Protein AF-A0A4R4FB84-F1 (afdb_monomer_lite)

Structure (mmCIF, N/CA/C/O backbone):
data_AF-A0A4R4FB84-F1
#
_entry.id   AF-A0A4R4FB84-F1
#
loop_
_atom_site.group_PDB
_atom_site.id
_atom_site.type_symbol
_atom_site.label_atom_id
_atom_site.label_alt_id
_atom_site.label_comp_id
_atom_site.label_asym_id
_atom_site.label_entity_id
_atom_site.label_seq_id
_atom_site.pdbx_PDB_ins_code
_atom_site.Cartn_x
_atom_site.Cartn_y
_atom_site.Cartn_z
_atom_site.occupancy
_atom_site.B_iso_or_equiv
_atom_site.auth_seq_id
_atom_site.auth_comp_id
_atom_site.auth_asym_id
_atom_site.auth_atom_id
_atom_site.pdbx_PDB_model_num
ATOM 1 N N . MET A 1 1 ? -34.954 37.000 18.772 1.00 37.59 1 MET A N 1
ATOM 2 C CA . MET A 1 1 ? -35.231 35.559 18.983 1.00 37.59 1 MET A CA 1
ATOM 3 C C . MET A 1 1 ? -35.272 34.859 17.630 1.00 37.59 1 MET A C 1
ATOM 5 O O . MET A 1 1 ? -35.739 35.462 16.676 1.00 37.59 1 MET A O 1
ATOM 9 N N . SER A 1 2 ? -34.786 33.617 17.577 1.00 28.23 2 SER A N 1
ATOM 10 C CA . SER A 1 2 ? -34.514 32.764 16.400 1.00 28.23 2 SER A CA 1
ATOM 11 C C . SER A 1 2 ? -33.167 33.017 15.698 1.00 28.23 2 SER A C 1
ATOM 13 O O . SER A 1 2 ? -33.032 33.725 14.707 1.00 28.23 2 SER A O 1
ATOM 15 N N . TRP A 1 3 ? -32.135 32.426 16.300 1.00 27.39 3 TRP A N 1
ATOM 16 C CA . TRP A 1 3 ? -30.796 32.255 15.751 1.00 27.39 3 TRP A CA 1
ATOM 17 C C . TRP A 1 3 ? -30.802 31.045 14.796 1.00 27.39 3 TRP A C 1
ATOM 19 O O . TRP A 1 3 ? -31.169 29.945 15.196 1.00 27.39 3 TRP A O 1
ATOM 29 N N . TRP A 1 4 ? -30.440 31.298 13.538 1.00 31.47 4 TRP A N 1
ATOM 30 C CA . TRP A 1 4 ? -29.823 30.419 12.537 1.00 31.47 4 TRP A CA 1
ATOM 31 C C . TRP A 1 4 ? -29.872 28.897 12.755 1.00 31.47 4 TRP A C 1
ATOM 33 O O . TRP A 1 4 ? -29.002 28.304 13.390 1.00 31.47 4 TRP A O 1
ATOM 43 N N . GLY A 1 5 ? -30.819 28.254 12.069 1.00 32.44 5 GLY A N 1
ATOM 44 C CA . GLY A 1 5 ? -30.765 26.839 11.718 1.00 32.44 5 GLY A CA 1
ATOM 45 C C . GLY A 1 5 ? -30.626 26.665 10.205 1.00 32.44 5 GLY A C 1
ATOM 46 O O . GLY A 1 5 ? -31.530 27.029 9.459 1.00 32.44 5 GLY A O 1
ATOM 47 N N . SER A 1 6 ? -29.503 26.102 9.753 1.00 32.06 6 SER A N 1
ATOM 48 C CA . SER A 1 6 ? -29.448 24.904 8.891 1.00 32.06 6 SER A CA 1
ATOM 49 C C . SER A 1 6 ? -28.156 24.813 8.056 1.00 32.06 6 SER A C 1
ATOM 51 O O . SER A 1 6 ? -27.858 25.637 7.201 1.00 32.06 6 SER A O 1
ATOM 53 N N . LYS A 1 7 ? -27.431 23.713 8.306 1.00 39.47 7 LYS A N 1
ATOM 54 C CA . LYS A 1 7 ? -26.586 22.949 7.374 1.00 39.47 7 LYS A CA 1
ATOM 55 C C . LYS A 1 7 ? -25.446 23.690 6.659 1.00 39.47 7 LYS A C 1
ATOM 57 O O . LYS A 1 7 ? -25.501 23.935 5.459 1.00 39.47 7 LYS A O 1
ATOM 62 N N . GLN A 1 8 ? -24.306 23.807 7.341 1.00 39.38 8 GLN A N 1
ATOM 63 C CA . GLN A 1 8 ? -23.034 23.518 6.673 1.00 39.38 8 GLN A CA 1
ATOM 64 C C . GLN A 1 8 ? -22.604 22.104 7.051 1.00 39.38 8 GLN A C 1
ATOM 66 O O . GLN A 1 8 ? -21.998 21.888 8.095 1.00 39.38 8 GLN A O 1
ATOM 71 N N . VAL A 1 9 ? -22.944 21.131 6.203 1.00 47.06 9 VAL A N 1
ATOM 72 C CA . VAL A 1 9 ? -22.290 19.819 6.227 1.00 47.06 9 VAL A CA 1
ATOM 73 C C . VAL A 1 9 ? -20.815 20.091 5.929 1.00 47.06 9 VAL A C 1
ATOM 75 O O . VAL A 1 9 ? -20.460 20.442 4.802 1.00 47.06 9 VAL A O 1
ATOM 78 N N . GLY A 1 10 ? -19.981 20.072 6.970 1.00 56.72 10 GLY A N 1
ATOM 79 C CA . GLY A 1 10 ? -18.566 20.412 6.875 1.00 56.72 10 GLY A CA 1
ATOM 80 C C . GLY A 1 10 ? -17.865 19.550 5.827 1.00 56.72 10 GLY A C 1
ATOM 81 O O . GLY A 1 10 ? -18.176 18.369 5.673 1.00 56.72 10 GLY A O 1
ATOM 82 N N . LYS A 1 11 ? -16.919 20.139 5.081 1.00 69.81 11 LYS A N 1
ATOM 83 C CA . LYS A 1 11 ? -16.049 19.381 4.170 1.00 69.81 11 LYS A CA 1
ATOM 84 C C . LYS A 1 11 ? -15.450 18.189 4.920 1.00 69.81 11 LYS A C 1
ATOM 86 O O . LYS A 1 11 ? -14.900 18.368 6.004 1.00 69.81 11 LYS A O 1
ATOM 91 N N . VAL A 1 12 ? -15.521 17.003 4.312 1.00 74.81 12 VAL A N 1
ATOM 92 C CA . VAL A 1 12 ? -14.905 15.789 4.865 1.00 74.81 12 VAL A CA 1
ATOM 93 C C . VAL A 1 12 ? -13.409 16.051 5.101 1.00 74.81 12 VAL A C 1
ATOM 95 O O . VAL A 1 12 ? -12.735 16.519 4.170 1.00 74.81 12 VAL A O 1
ATOM 98 N N . PRO A 1 13 ? -12.875 15.778 6.305 1.00 81.50 13 PRO A N 1
ATOM 99 C CA . PRO A 1 13 ? -11.480 16.058 6.618 1.00 81.50 13 PRO A CA 1
ATOM 100 C C . PRO A 1 13 ? -10.525 15.259 5.726 1.00 81.50 13 PRO A C 1
ATOM 102 O O . PRO A 1 13 ? -10.778 14.103 5.389 1.00 81.50 13 PRO A O 1
ATOM 105 N N . ARG A 1 14 ? -9.392 15.866 5.354 1.00 82.69 14 ARG A N 1
ATOM 106 C CA . ARG A 1 14 ? -8.321 15.220 4.574 1.00 82.69 14 ARG A CA 1
ATOM 107 C C . ARG A 1 14 ? -7.010 15.229 5.356 1.00 82.69 14 ARG A C 1
ATOM 109 O O . ARG A 1 14 ? -6.063 15.916 4.978 1.00 82.69 14 ARG A O 1
ATOM 116 N N . LEU A 1 15 ? -6.987 14.485 6.458 1.00 84.25 15 LEU A N 1
ATOM 117 C CA . LEU A 1 15 ? -5.773 14.208 7.228 1.00 84.25 15 LEU A CA 1
ATOM 118 C C . LEU A 1 15 ? -5.114 12.918 6.732 1.00 84.25 15 LEU A C 1
ATOM 120 O O . LEU A 1 15 ? -5.798 11.994 6.295 1.00 84.25 15 LEU A O 1
ATOM 124 N N . THR A 1 16 ? -3.790 12.858 6.798 1.00 86.00 16 THR A N 1
ATOM 125 C CA . THR A 1 16 ? -3.006 11.635 6.590 1.00 86.00 16 THR A CA 1
ATOM 126 C C . THR A 1 16 ? -3.200 10.666 7.755 1.00 86.00 16 THR A C 1
ATOM 128 O O . THR A 1 16 ? -3.450 11.098 8.876 1.00 86.00 16 THR A O 1
ATOM 131 N N . ASP A 1 17 ? -3.019 9.360 7.531 1.00 83.31 17 ASP A N 1
ATOM 132 C CA . ASP A 1 17 ? -3.140 8.338 8.584 1.00 83.31 17 ASP A CA 1
ATOM 133 C C . ASP A 1 17 ? -2.329 8.679 9.849 1.00 83.31 17 ASP A C 1
ATOM 135 O O . ASP A 1 17 ? -2.800 8.453 10.959 1.00 83.31 17 ASP A O 1
ATOM 139 N N . SER A 1 18 ? -1.132 9.264 9.704 1.00 84.00 18 SER A N 1
ATOM 140 C CA . SER A 1 18 ? -0.315 9.701 10.845 1.00 84.00 18 SER A CA 1
ATOM 141 C C . SER A 1 18 ? -0.938 10.864 11.616 1.00 84.00 18 SER A C 1
ATOM 143 O O . SER A 1 18 ? -0.975 10.818 12.839 1.00 84.00 18 SER A O 1
ATOM 145 N N . GLU A 1 19 ? -1.457 11.878 10.919 1.00 88.69 19 GLU A N 1
ATOM 146 C CA . GLU A 1 19 ? -2.107 13.033 11.558 1.00 88.69 19 GLU A CA 1
ATOM 147 C C . GLU A 1 19 ? -3.401 12.607 12.272 1.00 88.69 19 GLU A C 1
ATOM 149 O O . GLU A 1 19 ? -3.699 13.080 13.364 1.00 88.69 19 GLU A O 1
ATOM 154 N N . GLN A 1 20 ? -4.151 11.668 11.687 1.00 91.00 20 GLN A N 1
ATOM 155 C CA . GLN A 1 20 ? -5.361 11.104 12.290 1.00 91.00 20 GLN A CA 1
ATOM 156 C C . GLN A 1 20 ? -5.062 10.346 13.588 1.00 91.00 20 GLN A C 1
ATOM 158 O O . GLN A 1 20 ? -5.765 10.519 14.583 1.00 91.00 20 GLN A O 1
ATOM 163 N N . LEU A 1 21 ? -4.021 9.504 13.576 1.00 88.94 21 LEU A N 1
ATOM 164 C CA . LEU A 1 21 ? -3.588 8.741 14.747 1.00 88.94 21 LEU A CA 1
ATOM 165 C C . LEU A 1 21 ? -3.063 9.655 15.850 1.00 88.94 21 LEU A C 1
ATOM 167 O O . LEU A 1 21 ? -3.396 9.443 17.012 1.00 88.94 21 LEU A O 1
ATOM 171 N N . GLN A 1 22 ? -2.293 10.681 15.486 1.00 89.81 22 GLN A N 1
ATOM 172 C CA . GLN A 1 22 ? -1.776 11.659 16.435 1.00 89.81 22 GLN A CA 1
ATOM 173 C C . GLN A 1 22 ? -2.909 12.452 17.092 1.00 89.81 22 GLN A C 1
ATOM 175 O O . GLN A 1 22 ? -2.973 12.502 18.316 1.00 89.81 22 GLN A O 1
ATOM 180 N N . LEU A 1 23 ? -3.874 12.949 16.307 1.00 90.94 23 LEU A N 1
ATOM 181 C CA . LEU A 1 23 ? -5.063 13.618 16.841 1.00 90.94 23 LEU A CA 1
ATOM 182 C C . LEU A 1 23 ? -5.828 12.717 17.823 1.00 90.94 23 LEU A C 1
ATOM 184 O O . LEU A 1 23 ? -6.223 13.162 18.898 1.00 90.94 23 LEU A O 1
ATOM 188 N N . ALA A 1 24 ? -6.024 11.441 17.480 1.00 89.94 24 ALA A N 1
ATOM 189 C CA . ALA A 1 24 ? -6.688 10.498 18.375 1.00 89.94 24 ALA A CA 1
ATOM 190 C C . ALA A 1 24 ? -5.878 10.237 19.658 1.00 89.94 24 ALA A C 1
ATOM 192 O O . ALA A 1 24 ? -6.460 10.192 20.741 1.00 89.94 24 ALA A O 1
ATOM 193 N N . LEU A 1 25 ? -4.552 10.098 19.564 1.00 89.12 25 LEU A N 1
ATOM 194 C CA . LEU A 1 25 ? -3.670 9.932 20.724 1.00 89.12 25 LEU A CA 1
ATOM 195 C C . LEU A 1 25 ? -3.712 11.142 21.654 1.00 89.12 25 LEU A C 1
ATOM 197 O O . LEU A 1 25 ? -3.842 10.963 22.865 1.00 89.12 25 LEU A O 1
ATOM 201 N N . ASP A 1 26 ? -3.634 12.351 21.105 1.00 89.88 26 ASP A N 1
ATOM 202 C CA . ASP A 1 26 ? -3.659 13.594 21.876 1.00 89.88 26 ASP A CA 1
ATOM 203 C C . ASP A 1 26 ? -4.983 13.731 22.633 1.00 89.88 26 ASP A C 1
ATOM 205 O O . ASP A 1 26 ? -4.986 13.941 23.848 1.00 89.88 26 ASP A O 1
ATOM 209 N N . LEU A 1 27 ? -6.109 13.460 21.961 1.00 89.19 27 LEU A N 1
ATOM 210 C CA . LEU A 1 27 ? -7.427 13.430 22.597 1.00 89.19 27 LEU A CA 1
ATOM 211 C C . LEU A 1 27 ? -7.497 12.405 23.736 1.00 89.19 27 LEU A C 1
ATOM 213 O O . LEU A 1 27 ? -8.007 12.723 24.810 1.00 89.19 27 LEU A O 1
ATOM 217 N N . MET A 1 28 ? -6.977 11.189 23.542 1.00 87.19 28 MET A N 1
ATOM 218 C CA . MET A 1 28 ? -6.998 10.159 24.591 1.00 87.19 28 MET A CA 1
ATOM 219 C C . MET A 1 28 ? -6.087 10.503 25.770 1.00 87.19 28 MET A C 1
ATOM 221 O O . MET A 1 28 ? -6.445 10.253 26.923 1.00 87.19 28 MET A O 1
ATOM 225 N N . ASN A 1 29 ? -4.935 11.118 25.506 1.00 87.94 29 ASN A N 1
ATOM 226 C CA . ASN A 1 29 ? -4.037 11.602 26.549 1.00 87.94 29 ASN A CA 1
ATOM 227 C C . ASN A 1 29 ? -4.693 12.706 27.385 1.00 87.94 29 ASN A C 1
ATOM 229 O O . ASN A 1 29 ? -4.590 12.671 28.611 1.00 87.94 29 ASN A O 1
ATOM 233 N N . TRP A 1 30 ? -5.405 13.640 26.754 1.00 88.81 30 TRP A N 1
ATOM 234 C CA . TRP A 1 30 ? -6.150 14.689 27.452 1.00 88.81 30 TRP A CA 1
ATOM 235 C C . TRP A 1 30 ? -7.334 14.142 28.246 1.00 88.81 30 TRP A C 1
ATOM 237 O O . TRP A 1 30 ? -7.520 14.532 29.397 1.00 88.81 30 TRP A O 1
ATOM 247 N N . MET A 1 31 ? -8.069 13.168 27.701 1.00 85.50 31 MET A N 1
ATOM 248 C CA . MET A 1 31 ? -9.114 12.465 28.454 1.00 85.50 31 MET A CA 1
ATOM 249 C C . MET A 1 31 ? -8.567 11.802 29.715 1.00 85.50 31 MET A C 1
ATOM 251 O O . MET A 1 31 ? -9.180 11.895 30.776 1.00 85.50 31 MET A O 1
ATOM 255 N N . ARG A 1 32 ? -7.386 11.179 29.628 1.00 84.00 32 ARG A N 1
ATOM 256 C CA . ARG A 1 32 ? -6.708 10.598 30.794 1.00 84.00 32 ARG A CA 1
ATOM 257 C C . ARG A 1 32 ? -6.298 11.660 31.822 1.00 84.00 32 ARG A C 1
ATOM 259 O O . ARG A 1 32 ? -6.254 11.366 33.009 1.00 84.00 32 ARG A O 1
ATOM 266 N N . GLN A 1 33 ? -6.018 12.882 31.377 1.00 87.62 33 GLN A N 1
ATOM 267 C CA . GLN A 1 33 ? -5.717 14.033 32.237 1.00 87.62 33 GLN A CA 1
ATOM 268 C C . GLN A 1 33 ? -6.979 14.716 32.802 1.00 87.62 33 GLN A C 1
ATOM 270 O O . GLN A 1 33 ? -6.862 15.707 33.515 1.00 87.62 33 GLN A O 1
ATOM 275 N N . GLY A 1 34 ? -8.181 14.203 32.511 1.00 84.88 34 GLY A N 1
ATOM 276 C CA . GLY A 1 34 ? -9.450 14.750 33.001 1.00 84.88 34 GLY A CA 1
ATOM 277 C C . GLY A 1 34 ? -10.068 15.834 32.114 1.00 84.88 34 GLY A C 1
ATOM 278 O O . GLY A 1 34 ? -11.120 16.372 32.454 1.00 84.88 34 GLY A O 1
ATOM 279 N N . VAL A 1 35 ? -9.464 16.142 30.964 1.00 89.12 35 VAL A N 1
ATOM 280 C CA . VAL A 1 35 ? -10.029 17.075 29.982 1.00 89.12 35 VAL A CA 1
ATOM 281 C C . VAL A 1 35 ? -11.103 16.354 29.172 1.00 89.12 35 VAL A C 1
ATOM 283 O O . VAL A 1 35 ? -10.874 15.269 28.637 1.00 89.12 35 VAL A O 1
ATOM 286 N N . ASN A 1 36 ? -12.289 16.947 29.038 1.00 87.81 36 ASN A N 1
ATOM 287 C CA . ASN A 1 36 ? -13.331 16.332 28.219 1.00 87.81 36 ASN A CA 1
ATOM 288 C C . ASN A 1 36 ? -13.007 16.455 26.709 1.00 87.81 36 ASN A C 1
ATOM 290 O O . ASN A 1 36 ? -12.313 17.373 26.272 1.00 87.81 36 ASN A O 1
ATOM 294 N N . VAL A 1 37 ? -13.526 15.532 25.889 1.00 86.69 37 VAL A N 1
ATOM 295 C CA . VAL A 1 37 ? -13.249 15.482 24.434 1.00 86.69 37 VAL A CA 1
ATOM 296 C C . VAL A 1 37 ? -13.599 16.798 23.736 1.00 86.69 37 VAL A C 1
ATOM 298 O O . VAL A 1 37 ? -12.883 17.241 22.841 1.00 86.69 37 VAL A O 1
ATOM 301 N N . TRP A 1 38 ? -14.683 17.444 24.167 1.00 87.62 38 TRP A N 1
ATOM 302 C CA . TRP A 1 38 ? -15.155 18.704 23.599 1.00 87.62 38 TRP A CA 1
ATOM 303 C C . TRP A 1 38 ? -14.167 19.856 23.822 1.00 87.62 38 TRP A C 1
ATOM 305 O O . TRP A 1 38 ? -13.870 20.617 22.903 1.00 87.62 38 TRP A O 1
ATOM 315 N N . GLN A 1 39 ? -13.632 19.980 25.035 1.00 89.38 39 GLN A N 1
ATOM 316 C CA . GLN A 1 39 ? -12.607 20.953 25.404 1.00 89.38 39 GLN A CA 1
ATOM 317 C C . GLN A 1 39 ? -11.310 20.667 24.651 1.00 89.38 39 GLN A C 1
ATOM 319 O O . GLN A 1 39 ? -10.746 21.586 24.066 1.00 89.38 39 GLN A O 1
ATOM 324 N N . GLY A 1 40 ? -10.892 19.397 24.587 1.00 90.06 40 GLY A N 1
ATOM 325 C CA . GLY A 1 40 ? -9.732 18.962 23.803 1.00 90.06 40 GLY A CA 1
ATOM 326 C C . GLY A 1 40 ? -9.814 19.402 22.341 1.00 90.06 40 GLY A C 1
ATOM 327 O O . GLY A 1 40 ? -8.915 20.067 21.835 1.00 90.06 40 GLY A O 1
ATOM 328 N N . LEU A 1 41 ? -10.933 19.113 21.673 1.00 91.31 41 LEU A N 1
ATOM 329 C CA . LEU A 1 41 ? -11.151 19.504 20.277 1.00 91.31 41 LEU A CA 1
ATOM 330 C C . LEU A 1 41 ? -11.247 21.020 20.075 1.00 91.31 41 LEU A C 1
ATOM 332 O O . LEU A 1 41 ? -10.789 21.520 19.051 1.00 91.31 41 LEU A O 1
ATOM 336 N N . ASN A 1 42 ? -11.811 21.764 21.031 1.00 91.25 42 ASN A N 1
ATOM 337 C CA . ASN A 1 42 ? -11.819 23.227 20.960 1.00 91.25 42 ASN A CA 1
ATOM 338 C C . ASN A 1 42 ? -10.413 23.817 21.106 1.00 91.25 42 ASN A C 1
ATOM 340 O O . ASN A 1 42 ? -10.091 24.756 20.385 1.00 91.25 42 ASN A O 1
ATOM 344 N N . MET A 1 43 ? -9.563 23.253 21.971 1.00 88.75 43 MET A N 1
ATOM 345 C CA . MET A 1 43 ? -8.158 23.664 22.058 1.00 88.75 43 MET A CA 1
ATOM 346 C C . MET A 1 43 ? -7.435 23.419 20.730 1.00 88.75 43 MET A C 1
ATOM 348 O O . MET A 1 43 ? -6.806 24.337 20.214 1.00 88.75 43 MET A O 1
ATOM 352 N N . VAL A 1 44 ? -7.608 22.242 20.111 1.00 90.56 44 VAL A N 1
ATOM 353 C CA . VAL A 1 44 ? -7.038 21.959 18.777 1.00 90.56 44 VAL A CA 1
ATOM 354 C C . VAL A 1 44 ? -7.566 22.938 17.733 1.00 90.56 44 VAL A C 1
ATOM 356 O O . VAL A 1 44 ? -6.794 23.440 16.921 1.00 90.56 44 VAL A O 1
ATOM 359 N N . LEU A 1 45 ? -8.865 23.247 17.756 1.00 90.81 45 LEU A N 1
ATOM 360 C CA . LEU A 1 45 ? -9.467 24.189 16.818 1.00 90.81 45 LEU A CA 1
ATOM 361 C C . LEU A 1 45 ? -8.844 25.586 16.950 1.00 90.81 45 LEU A C 1
ATOM 363 O O . LEU A 1 45 ? -8.478 26.179 15.937 1.00 90.81 45 LEU A O 1
ATOM 367 N N . VAL A 1 46 ? -8.693 26.096 18.175 1.00 90.75 46 VAL A N 1
ATOM 368 C CA . VAL A 1 46 ? -8.071 27.404 18.432 1.00 90.75 46 VAL A CA 1
ATOM 369 C C . VAL A 1 46 ? -6.606 27.395 17.997 1.00 90.75 46 VAL A C 1
ATOM 371 O O . VAL A 1 46 ? -6.224 28.216 17.166 1.00 90.75 46 VAL A O 1
ATOM 374 N N . SER A 1 47 ? -5.816 26.414 18.440 1.00 89.31 47 SER A N 1
ATOM 375 C CA . SER A 1 47 ? -4.399 26.313 18.071 1.00 89.31 47 SER A CA 1
ATOM 376 C C . SER A 1 47 ? -4.191 26.134 16.563 1.00 89.31 47 SER A C 1
ATOM 378 O O . SER A 1 47 ? -3.272 26.712 15.992 1.00 89.31 47 SER A O 1
ATOM 380 N N . SER A 1 48 ? -5.063 25.388 15.876 1.00 89.50 48 SER A N 1
ATOM 381 C CA . SER A 1 48 ? -4.982 25.218 14.417 1.00 89.50 48 SER A CA 1
ATOM 382 C C . SER A 1 48 ? -5.233 26.521 13.654 1.00 89.50 48 SER A C 1
ATOM 384 O O . SER A 1 48 ? -4.615 26.740 12.615 1.00 89.50 48 SER A O 1
ATOM 386 N N . ARG A 1 49 ? -6.077 27.418 14.181 1.00 89.19 49 ARG A N 1
ATOM 387 C CA . ARG A 1 49 ? -6.312 28.747 13.596 1.00 89.19 49 ARG A CA 1
ATOM 388 C C . ARG A 1 49 ? -5.124 29.674 13.794 1.00 89.19 49 ARG A C 1
ATOM 390 O O . ARG A 1 49 ? -4.763 30.385 12.864 1.00 89.19 49 ARG A O 1
ATOM 397 N N . GLU A 1 50 ? -4.512 29.639 14.973 1.00 89.25 50 GLU A N 1
ATOM 398 C CA . GLU A 1 50 ? -3.309 30.421 15.276 1.00 89.25 50 GLU A CA 1
ATOM 399 C C . GLU A 1 50 ? -2.117 29.986 14.413 1.00 89.25 50 GLU A C 1
ATOM 401 O O . GLU A 1 50 ? -1.367 30.825 13.922 1.00 89.25 50 GLU A O 1
ATOM 406 N N . LEU A 1 51 ? -1.979 28.679 14.172 1.00 88.94 51 LEU A N 1
ATOM 407 C CA . LEU A 1 51 ? -0.916 28.101 13.343 1.00 88.94 51 LEU A CA 1
ATOM 408 C C . LEU A 1 51 ? -1.225 28.112 11.835 1.00 88.94 51 LEU A C 1
ATOM 410 O O . LEU A 1 51 ? -0.355 27.782 11.030 1.00 88.94 51 LEU A O 1
ATOM 414 N N . GLY A 1 52 ? -2.452 28.461 11.435 1.00 87.00 52 GLY A N 1
ATOM 415 C CA . GLY A 1 52 ? -2.891 28.433 10.037 1.00 87.00 52 GLY A CA 1
ATOM 416 C C . GLY A 1 52 ? -3.043 27.026 9.434 1.00 87.00 52 GLY A C 1
ATOM 417 O O . GLY A 1 52 ? -3.030 26.880 8.210 1.00 87.00 52 GLY A O 1
ATOM 418 N N . ASP A 1 53 ? -3.200 25.978 10.251 1.00 88.44 53 ASP A N 1
ATOM 419 C CA . ASP A 1 53 ? -3.414 24.608 9.770 1.00 88.44 53 ASP A CA 1
ATOM 420 C C . ASP A 1 53 ? -4.890 24.356 9.424 1.00 88.44 53 ASP A C 1
ATOM 422 O O . ASP A 1 53 ? -5.692 23.849 10.217 1.00 88.44 53 ASP A O 1
ATOM 426 N N . ALA A 1 54 ? -5.239 24.662 8.174 1.00 87.81 54 ALA A N 1
ATOM 427 C CA . ALA A 1 54 ? -6.591 24.487 7.650 1.00 87.81 54 ALA A CA 1
ATOM 428 C C . ALA A 1 54 ? -7.097 23.029 7.691 1.00 87.81 54 ALA A C 1
ATOM 430 O O . ALA A 1 54 ? -8.314 22.797 7.711 1.00 87.81 54 ALA A O 1
ATOM 431 N N . LYS A 1 55 ? -6.205 22.024 7.679 1.00 89.19 55 LYS A N 1
ATOM 432 C CA . LYS A 1 55 ? -6.615 20.610 7.692 1.00 89.19 55 LYS A CA 1
ATOM 433 C C . LYS A 1 55 ? -7.072 20.199 9.084 1.00 89.19 55 LYS A C 1
ATOM 435 O O . LYS A 1 55 ? -8.156 19.623 9.211 1.00 89.19 55 LYS A O 1
ATOM 440 N N . LEU A 1 56 ? -6.270 20.511 10.103 1.00 87.00 56 LEU A N 1
ATOM 441 C CA . LEU A 1 56 ? -6.612 20.247 11.502 1.00 87.00 56 LEU A CA 1
ATOM 442 C C . LEU A 1 56 ? -7.823 21.067 11.947 1.00 87.00 56 LEU A C 1
ATOM 444 O O . LEU A 1 56 ? -8.675 20.546 12.671 1.00 87.00 56 LEU A O 1
ATOM 448 N N . GLU A 1 57 ? -7.962 22.296 11.445 1.00 88.88 57 GLU A N 1
ATOM 449 C CA . GLU A 1 57 ? -9.141 23.118 11.710 1.00 88.88 57 GLU A CA 1
ATOM 450 C C . GLU A 1 57 ? -10.415 22.450 11.171 1.00 88.88 57 GLU A C 1
ATOM 452 O O . GLU A 1 57 ? -11.413 22.306 11.885 1.00 88.88 57 GLU A O 1
ATOM 457 N N . THR A 1 58 ? -10.376 21.994 9.913 1.00 89.62 58 THR A N 1
ATOM 458 C CA . THR A 1 58 ? -11.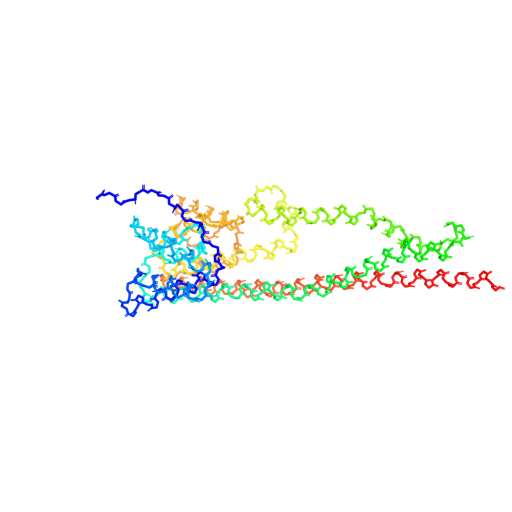510 21.312 9.273 1.00 89.62 58 THR A CA 1
ATOM 459 C C . THR A 1 58 ? -11.863 20.021 10.013 1.00 89.62 58 THR A C 1
ATOM 461 O O . THR A 1 58 ? -13.040 19.766 10.264 1.00 89.62 58 THR A O 1
ATOM 464 N N . ALA A 1 59 ? -10.858 19.229 10.402 1.00 89.44 59 ALA A N 1
ATOM 465 C CA . ALA A 1 59 ? -11.052 17.987 11.146 1.00 89.44 59 ALA A CA 1
ATOM 466 C C . ALA A 1 59 ? -11.686 18.220 12.523 1.00 89.44 59 ALA A C 1
ATOM 468 O O . ALA A 1 59 ? -12.678 17.577 12.860 1.00 89.44 59 ALA A O 1
ATOM 469 N N . SER A 1 60 ? -11.166 19.177 13.291 1.00 89.69 60 SER A N 1
ATOM 470 C CA . SER A 1 60 ? -11.669 19.488 14.635 1.00 89.69 60 SER A CA 1
ATOM 471 C C . SER A 1 60 ? -13.092 20.031 14.584 1.00 89.69 60 SER A C 1
ATOM 473 O O . SER A 1 60 ? -13.944 19.618 15.367 1.00 89.69 60 SER A O 1
ATOM 475 N N . ARG A 1 61 ? -13.390 20.899 13.607 1.00 90.25 61 ARG A N 1
ATOM 476 C CA . ARG A 1 61 ? -14.743 21.419 13.383 1.00 90.25 61 ARG A CA 1
ATOM 477 C C . ARG A 1 61 ? -15.726 20.310 13.004 1.00 90.25 61 ARG A C 1
ATOM 479 O O . ARG A 1 61 ? -16.846 20.305 13.505 1.00 90.25 61 ARG A O 1
ATOM 486 N N . PHE A 1 62 ? -15.310 19.381 12.141 1.00 90.44 62 PHE A N 1
ATOM 487 C CA . PHE A 1 62 ? -16.120 18.225 11.759 1.00 90.44 62 PHE A CA 1
ATOM 488 C C . PHE A 1 62 ? -16.420 17.331 12.969 1.00 90.44 62 PHE A C 1
ATOM 490 O O . PHE A 1 62 ? -17.576 17.004 13.215 1.00 90.44 62 PHE A O 1
ATOM 497 N N . LEU A 1 63 ? -15.404 17.006 13.776 1.00 90.00 63 LEU A N 1
ATOM 498 C CA . LEU A 1 63 ? -15.572 16.193 14.983 1.00 90.00 63 LEU A CA 1
ATOM 499 C C . LEU A 1 63 ? -16.484 16.862 16.019 1.00 90.00 63 LEU A C 1
ATOM 501 O O . LEU A 1 63 ? -17.346 16.196 16.583 1.00 90.00 63 LEU A O 1
ATOM 505 N N . LEU A 1 64 ? -16.342 18.171 16.244 1.00 90.88 64 LEU A N 1
ATOM 506 C CA . LEU A 1 64 ? -17.243 18.925 17.122 1.00 90.88 64 LEU A CA 1
ATOM 507 C C . LEU A 1 64 ? -18.691 18.891 16.607 1.00 90.88 64 LEU A C 1
ATOM 509 O O . LEU A 1 64 ? -19.611 18.687 17.393 1.00 90.88 64 LEU A O 1
ATOM 513 N N . ALA A 1 65 ? -18.914 19.034 15.299 1.00 89.81 65 ALA A N 1
ATOM 514 C CA . ALA A 1 65 ? -20.259 18.932 14.734 1.00 89.81 65 ALA A CA 1
ATOM 515 C C . ALA A 1 65 ? -20.871 17.538 14.975 1.00 89.81 65 ALA A C 1
ATOM 517 O O . ALA A 1 65 ? -21.963 17.434 15.528 1.00 89.81 65 ALA A O 1
ATOM 518 N N . GLU A 1 66 ? -20.141 16.467 14.663 1.00 89.38 66 GLU A N 1
ATOM 519 C CA . GLU A 1 66 ? -20.609 15.086 14.851 1.00 89.38 66 GLU A CA 1
ATOM 520 C C . GLU A 1 66 ? -20.895 14.756 16.328 1.00 89.38 66 GLU A C 1
ATOM 522 O O . GLU A 1 66 ? -21.921 14.155 16.648 1.00 89.38 66 GLU A O 1
ATOM 527 N N . LEU A 1 67 ? -20.029 15.195 17.248 1.00 88.69 67 LEU A N 1
ATOM 528 C CA . LEU A 1 67 ? -20.237 15.009 18.687 1.00 88.69 67 LEU A CA 1
ATOM 529 C C . LEU A 1 67 ? -21.443 15.807 19.203 1.00 88.69 67 LEU A C 1
ATOM 531 O O . LEU A 1 67 ? -22.153 15.332 20.087 1.00 88.69 67 LEU A O 1
ATOM 535 N N . SER A 1 68 ? -21.709 16.996 18.648 1.00 87.56 68 SER A N 1
ATOM 536 C CA . SER A 1 68 ? -22.883 17.800 19.021 1.00 87.56 68 SER A CA 1
ATOM 537 C C . SER A 1 68 ? -24.211 17.155 18.610 1.00 87.56 68 SER A C 1
ATOM 539 O O . SER A 1 68 ? -25.225 17.364 19.270 1.00 87.56 68 SER A O 1
ATOM 541 N N . GLU A 1 69 ? -24.194 16.309 17.576 1.00 88.12 69 GLU A N 1
ATOM 542 C CA . GLU A 1 69 ? -25.330 15.478 17.158 1.00 88.12 69 GLU A CA 1
ATOM 543 C C . GLU A 1 69 ? -25.509 14.222 18.036 1.00 88.12 69 GLU A C 1
ATOM 545 O O . GLU A 1 69 ? -26.397 13.408 17.785 1.00 88.12 69 GLU A O 1
ATOM 550 N N . GLY A 1 70 ? -24.676 14.044 19.069 1.00 84.12 70 GLY A N 1
ATOM 551 C CA . GLY A 1 70 ? -24.738 12.916 20.001 1.00 84.12 70 GLY A CA 1
ATOM 552 C C . GLY A 1 70 ? -24.053 11.641 19.505 1.00 84.12 70 GLY A C 1
ATOM 553 O O . GLY A 1 70 ? -24.220 10.583 20.115 1.00 84.12 70 GLY A O 1
ATOM 554 N N . LYS A 1 71 ? -23.279 11.711 18.415 1.00 85.25 71 LYS A N 1
ATOM 555 C CA . LYS A 1 71 ? -22.507 10.565 17.917 1.00 85.25 71 LYS A CA 1
ATOM 556 C C . LYS A 1 71 ? -21.332 10.261 18.843 1.00 85.25 71 LYS A C 1
ATOM 558 O O . LYS A 1 71 ? -20.766 11.152 19.475 1.00 85.25 71 LYS A O 1
ATOM 563 N N . SER A 1 72 ? -20.942 8.990 18.920 1.00 83.81 72 SER A N 1
ATOM 564 C CA . SER A 1 72 ? -19.735 8.593 19.652 1.00 83.81 72 SER A CA 1
ATOM 565 C C . SER A 1 72 ? -18.469 9.076 18.933 1.00 83.81 72 SER A C 1
ATOM 567 O O . SER A 1 72 ? -18.479 9.352 17.733 1.00 83.81 72 SER A O 1
ATOM 569 N N . LEU A 1 73 ? -17.339 9.120 19.645 1.00 83.62 73 LEU A N 1
ATOM 570 C CA . LEU A 1 73 ? -16.058 9.489 19.036 1.00 83.62 73 LEU A CA 1
ATOM 571 C C . LEU A 1 73 ? -15.672 8.552 17.877 1.00 83.62 73 LEU A C 1
ATOM 573 O O . LEU A 1 73 ? -15.218 9.024 16.841 1.00 83.62 73 LEU A O 1
ATOM 577 N N . GLY A 1 74 ? -15.893 7.241 18.008 1.00 81.25 74 GLY A N 1
ATOM 578 C CA . GLY A 1 74 ? -15.627 6.293 16.920 1.00 81.25 74 GLY A CA 1
ATOM 579 C C . GLY A 1 74 ? -16.527 6.519 15.699 1.00 81.25 74 GLY A C 1
ATOM 580 O O . GLY A 1 74 ? -16.032 6.537 14.571 1.00 81.25 74 GLY A O 1
ATOM 581 N N . GLN A 1 75 ? -17.808 6.841 15.915 1.00 82.75 75 GLN A N 1
ATOM 582 C CA . GLN A 1 75 ? -18.730 7.232 14.843 1.00 82.75 75 GLN A CA 1
ATOM 583 C C . GLN A 1 75 ? -18.297 8.529 14.145 1.00 82.75 75 GLN A C 1
ATOM 585 O O . GLN A 1 75 ? -18.372 8.607 12.924 1.00 82.75 75 GLN A O 1
ATOM 590 N N . ALA A 1 76 ? -17.786 9.515 14.886 1.00 87.19 76 ALA A N 1
ATOM 591 C CA . ALA A 1 76 ? -17.318 10.784 14.323 1.00 87.19 76 ALA A CA 1
ATOM 592 C C . ALA A 1 76 ? -16.055 10.632 13.444 1.00 87.19 76 ALA A C 1
ATOM 594 O O . ALA A 1 76 ? -15.831 11.412 12.515 1.00 87.19 76 ALA A O 1
ATOM 595 N N . PHE A 1 77 ? -15.226 9.614 13.702 1.00 86.38 77 PHE A N 1
ATOM 596 C CA . PHE A 1 77 ? -14.063 9.269 12.869 1.00 86.38 77 PHE A CA 1
ATOM 597 C C . PHE A 1 77 ? -14.438 8.417 11.637 1.00 86.38 77 PHE A C 1
ATOM 599 O O . PHE A 1 77 ? -13.626 8.244 10.722 1.00 86.38 77 PHE A O 1
ATOM 606 N N . HIS A 1 78 ? -15.665 7.894 11.573 1.00 82.94 78 HIS A N 1
ATOM 607 C CA . HIS A 1 78 ? -16.115 7.023 10.492 1.00 82.94 78 HIS A CA 1
ATOM 608 C C . HIS A 1 78 ? -16.100 7.736 9.126 1.00 82.94 78 HIS A C 1
ATOM 610 O O . HIS A 1 78 ? -16.492 8.892 8.983 1.00 82.94 78 HIS A O 1
ATOM 616 N N . GLY A 1 79 ? -15.679 7.021 8.079 1.00 76.94 79 GLY A N 1
ATOM 617 C CA . GLY A 1 79 ? -15.742 7.490 6.689 1.00 76.94 79 GLY A CA 1
ATOM 618 C C . GLY A 1 79 ? -14.565 8.342 6.200 1.00 76.94 79 GLY A C 1
ATOM 619 O O . GLY A 1 79 ? -14.392 8.460 4.987 1.00 76.94 79 GLY A O 1
ATOM 620 N N . TRP A 1 80 ? -13.727 8.878 7.092 1.00 82.69 80 TRP A N 1
ATOM 621 C CA . TRP A 1 80 ? -12.544 9.665 6.707 1.00 82.69 80 TRP A CA 1
ATOM 622 C C . TRP A 1 80 ? -11.254 9.241 7.413 1.00 82.69 80 TRP A C 1
ATOM 624 O O . TRP A 1 80 ? -10.172 9.418 6.848 1.00 82.69 80 TRP A O 1
ATOM 634 N N . ALA A 1 81 ? -11.353 8.657 8.608 1.00 83.38 81 ALA A N 1
ATOM 635 C CA . ALA A 1 81 ? -10.193 8.176 9.336 1.00 83.38 81 ALA A CA 1
ATOM 636 C C . ALA A 1 81 ? -9.742 6.775 8.901 1.00 83.38 81 ALA A C 1
ATOM 638 O O . ALA A 1 81 ? -10.462 6.035 8.222 1.00 83.38 81 ALA A O 1
ATOM 639 N N . ASN A 1 82 ? -8.538 6.399 9.332 1.00 80.81 82 ASN A N 1
ATOM 640 C CA . ASN A 1 82 ? -7.992 5.073 9.133 1.00 80.81 82 ASN A CA 1
ATOM 641 C C . ASN A 1 82 ? -8.981 4.028 9.702 1.00 80.81 82 ASN A C 1
ATOM 643 O O . ASN A 1 82 ? -9.397 4.140 10.858 1.00 80.81 82 ASN A O 1
ATOM 647 N N . PRO A 1 83 ? -9.345 2.998 8.919 1.00 75.25 83 PRO A N 1
ATOM 648 C CA . PRO A 1 83 ? -10.312 1.980 9.326 1.00 75.25 83 PRO A CA 1
ATOM 649 C C . PRO A 1 83 ? -9.992 1.321 10.668 1.00 75.25 83 PRO A C 1
ATOM 651 O O . PRO A 1 83 ? -10.883 1.056 11.468 1.00 75.25 83 PRO A O 1
ATOM 654 N N . GLU A 1 84 ? -8.709 1.059 10.908 1.00 75.56 84 GLU A N 1
ATOM 655 C CA . GLU A 1 84 ? -8.210 0.387 12.104 1.00 75.56 84 GLU A CA 1
ATOM 656 C C . GLU A 1 84 ? -8.399 1.276 13.336 1.00 75.56 84 GLU A C 1
ATOM 658 O O . GLU A 1 84 ? -8.795 0.789 14.392 1.00 75.56 84 GLU A O 1
ATOM 663 N N . LEU A 1 85 ? -8.204 2.589 13.172 1.00 82.31 85 LEU A N 1
ATOM 664 C CA . LEU A 1 85 ? -8.449 3.578 14.216 1.00 82.31 85 LEU A CA 1
ATOM 665 C C . LEU A 1 85 ? -9.936 3.634 14.582 1.00 82.31 85 LEU A C 1
ATOM 667 O O . LEU A 1 85 ? -10.261 3.587 15.764 1.00 82.31 85 LEU A O 1
ATOM 671 N N . VAL A 1 86 ? -10.834 3.665 13.590 1.00 82.00 86 VAL A N 1
ATOM 672 C CA . VAL A 1 86 ? -12.291 3.650 13.829 1.00 82.00 86 VAL A CA 1
ATOM 673 C C . VAL A 1 86 ? -12.684 2.419 14.640 1.00 82.00 86 VAL A C 1
ATOM 675 O O . VAL A 1 86 ? -13.403 2.541 15.626 1.00 82.00 86 VAL A O 1
ATOM 678 N N . VAL A 1 87 ? -12.164 1.238 14.287 1.00 74.94 87 VAL A N 1
ATOM 679 C CA . VAL A 1 87 ? -12.501 0.007 15.015 1.00 74.94 87 VAL A CA 1
ATOM 680 C C . VAL A 1 87 ? -11.955 0.043 16.441 1.00 74.94 87 VAL A C 1
ATOM 682 O O . VAL A 1 87 ? -12.655 -0.365 17.362 1.00 74.94 87 VAL A O 1
ATOM 685 N N . ILE A 1 88 ? -10.736 0.549 16.649 1.00 78.12 88 ILE A N 1
ATOM 686 C CA . ILE A 1 88 ? -10.165 0.722 17.991 1.00 78.12 88 ILE A CA 1
ATOM 687 C C . ILE A 1 88 ? -11.047 1.662 18.828 1.00 78.12 88 ILE A C 1
ATOM 689 O O . ILE A 1 88 ? -11.404 1.307 19.951 1.00 78.12 88 ILE A O 1
ATOM 693 N N . LEU A 1 89 ? -11.481 2.794 18.272 1.00 80.88 89 LEU A N 1
ATOM 694 C CA . LEU A 1 89 ? -12.361 3.747 18.957 1.00 80.88 89 LEU A CA 1
ATOM 695 C C . LEU A 1 89 ? -13.765 3.171 19.236 1.00 80.88 89 LEU A C 1
ATOM 697 O O . LEU A 1 89 ? -14.318 3.408 20.308 1.00 80.88 89 LEU A O 1
ATOM 701 N N . ASP A 1 90 ? -14.320 2.366 18.325 1.00 76.25 90 ASP A N 1
ATOM 702 C CA . ASP A 1 90 ? -15.637 1.723 18.475 1.00 76.25 90 ASP A CA 1
ATOM 703 C C . ASP A 1 90 ? -15.611 0.440 19.325 1.00 76.25 90 ASP A C 1
ATOM 705 O O . ASP A 1 90 ? -16.659 -0.055 19.750 1.00 76.25 90 ASP A O 1
ATOM 709 N N . SER A 1 91 ? -14.433 -0.133 19.587 1.00 67.38 91 SER A N 1
ATOM 710 C CA . SER A 1 91 ? -14.297 -1.446 20.237 1.00 67.38 91 SER A CA 1
ATOM 711 C C . SER A 1 91 ? -14.651 -1.464 21.732 1.00 67.38 91 SER A C 1
ATOM 713 O O . SER A 1 91 ? -14.686 -2.538 22.336 1.00 67.38 91 SER A O 1
ATOM 715 N N . GLY A 1 92 ? -14.960 -0.307 22.333 1.00 61.06 92 GLY A N 1
ATOM 716 C CA . GLY A 1 92 ? -15.342 -0.201 23.747 1.00 61.06 92 GLY A CA 1
ATOM 717 C C . GLY A 1 92 ? -14.214 -0.586 24.710 1.00 61.06 92 GLY A C 1
ATOM 718 O O . GLY A 1 92 ? -14.467 -1.000 25.844 1.00 61.06 92 GLY A O 1
ATOM 719 N N . VAL A 1 93 ? -12.967 -0.501 24.244 1.00 63.56 93 VAL A N 1
ATOM 720 C CA . VAL A 1 93 ? -11.759 -0.744 25.037 1.00 63.56 93 VAL A CA 1
ATOM 721 C C . VAL A 1 93 ? -11.695 0.270 26.172 1.00 63.56 93 VAL A C 1
ATOM 723 O O . VAL A 1 93 ? -11.970 1.453 25.975 1.00 63.56 93 VAL A O 1
ATOM 726 N N . LYS A 1 94 ? -11.329 -0.189 27.376 1.00 63.22 94 LYS A N 1
ATOM 727 C CA . LYS A 1 94 ? -11.097 0.711 28.515 1.00 63.22 94 LYS A CA 1
ATOM 728 C C . LYS A 1 94 ? -10.067 1.774 28.124 1.00 63.22 94 LYS A C 1
ATOM 730 O O . LYS A 1 94 ? -9.064 1.429 27.504 1.00 63.22 94 LYS A O 1
ATOM 735 N N . ALA A 1 95 ? -10.285 3.021 28.538 1.00 61.97 95 ALA A N 1
ATOM 736 C CA . ALA A 1 95 ? -9.424 4.156 28.192 1.00 61.97 95 ALA A CA 1
ATOM 737 C C . ALA A 1 95 ? -7.920 3.872 28.409 1.00 61.97 95 ALA A C 1
ATOM 739 O O . ALA A 1 95 ? -7.112 4.189 27.538 1.00 61.97 95 ALA A O 1
ATOM 740 N N . ASP A 1 96 ? -7.556 3.167 29.488 1.00 63.31 96 ASP A N 1
ATOM 741 C CA . ASP A 1 96 ? -6.162 2.800 29.794 1.00 63.31 96 ASP A CA 1
ATOM 742 C C . ASP A 1 96 ? -5.492 1.911 28.734 1.00 63.31 96 ASP A C 1
ATOM 744 O O . ASP A 1 96 ? -4.292 2.019 28.491 1.00 63.31 96 ASP A O 1
ATOM 748 N N . ASN A 1 97 ? -6.262 1.059 28.055 1.00 72.50 97 ASN A N 1
ATOM 749 C CA . ASN A 1 97 ? -5.751 0.156 27.022 1.00 72.50 97 ASN A CA 1
ATOM 750 C C . ASN A 1 97 ? -5.856 0.750 25.609 1.00 72.50 97 ASN A C 1
ATOM 752 O O . ASN A 1 97 ? -5.222 0.246 24.680 1.00 72.50 97 ASN A O 1
ATOM 756 N N . LEU A 1 98 ? -6.641 1.818 25.445 1.00 77.56 98 LEU A N 1
ATOM 757 C CA . LEU A 1 98 ? -6.918 2.447 24.157 1.00 77.56 98 LEU A CA 1
ATOM 758 C C . LEU A 1 98 ? -5.684 3.178 23.612 1.00 77.56 98 LEU A C 1
ATOM 760 O O . LEU A 1 98 ? -5.353 3.031 22.438 1.00 77.56 98 LEU A O 1
ATOM 764 N N . ILE A 1 99 ? -4.948 3.881 24.479 1.00 81.81 99 ILE A N 1
ATOM 765 C CA . ILE A 1 99 ? -3.691 4.558 24.110 1.00 81.81 99 ILE A CA 1
ATOM 766 C C . ILE A 1 99 ? -2.675 3.537 23.582 1.00 81.81 99 ILE A C 1
ATOM 768 O O . ILE A 1 99 ? -2.087 3.742 22.522 1.00 81.81 99 ILE A O 1
ATOM 772 N N . GLY A 1 100 ? -2.516 2.405 24.278 1.00 79.00 100 GLY A N 1
ATOM 773 C CA . GLY A 1 100 ? -1.618 1.332 23.847 1.00 79.00 100 GLY A CA 1
ATOM 774 C C . GLY A 1 100 ? -2.003 0.750 22.483 1.00 79.00 100 GLY A C 1
ATOM 775 O O . GLY A 1 100 ? -1.129 0.535 21.646 1.00 79.00 100 GLY A O 1
ATOM 776 N N . ALA A 1 101 ? -3.302 0.566 22.224 1.00 77.56 101 ALA A N 1
ATOM 777 C CA . ALA A 1 101 ? -3.799 0.079 20.937 1.00 77.56 101 ALA A CA 1
ATOM 778 C C . ALA A 1 101 ? -3.511 1.060 19.786 1.00 77.56 101 ALA A C 1
ATOM 780 O O . ALA A 1 101 ? -3.062 0.641 18.718 1.00 77.56 101 ALA A O 1
ATOM 781 N N . ILE A 1 102 ? -3.720 2.365 20.002 1.00 82.69 102 ILE A N 1
ATOM 782 C CA . ILE A 1 102 ? -3.455 3.389 18.979 1.00 82.69 102 ILE A CA 1
ATOM 783 C C . ILE A 1 102 ? -1.943 3.530 18.726 1.00 82.69 102 ILE A C 1
ATOM 785 O O . ILE A 1 102 ? -1.529 3.644 17.574 1.00 82.69 102 ILE A O 1
ATOM 789 N N . GLN A 1 103 ? -1.098 3.442 19.759 1.00 84.00 103 GLN A N 1
ATOM 790 C CA . GLN A 1 103 ? 0.366 3.442 19.600 1.00 84.00 103 GLN A CA 1
ATOM 791 C C . GLN A 1 103 ? 0.875 2.208 18.838 1.00 84.00 103 GLN A C 1
ATOM 793 O O . GLN A 1 103 ? 1.799 2.301 18.028 1.00 84.00 103 GLN A O 1
ATOM 798 N N . GLU A 1 104 ? 0.286 1.036 19.081 1.00 77.56 104 GLU A N 1
ATOM 799 C CA . GLU A 1 104 ? 0.607 -0.188 18.341 1.00 77.56 104 GLU A CA 1
ATOM 800 C C . GLU A 1 104 ? 0.206 -0.057 16.861 1.00 77.56 104 GLU A C 1
ATOM 802 O O . GLU A 1 104 ? 0.991 -0.390 15.967 1.00 77.56 104 GLU A O 1
ATOM 807 N N . LEU A 1 105 ? -0.966 0.528 16.593 1.00 81.25 105 LEU A N 1
ATOM 808 C CA . LEU A 1 105 ? -1.408 0.878 15.245 1.00 81.25 105 LEU A CA 1
ATOM 809 C C . LEU A 1 105 ? -0.456 1.878 14.565 1.00 81.25 105 LEU A C 1
ATOM 811 O O . LEU A 1 105 ? -0.069 1.674 13.413 1.00 81.25 105 LEU A O 1
ATOM 815 N N . GLU A 1 106 ? -0.013 2.915 15.274 1.00 83.62 106 GLU A N 1
ATOM 816 C CA . GLU A 1 106 ? 0.948 3.891 14.756 1.00 83.62 106 GLU A CA 1
ATOM 817 C C . GLU A 1 106 ? 2.262 3.226 14.335 1.00 83.62 106 GLU A C 1
ATOM 819 O O . GLU A 1 106 ? 2.737 3.438 13.215 1.00 83.62 106 GLU A O 1
ATOM 824 N N . ARG A 1 107 ? 2.814 2.344 15.178 1.00 80.56 107 ARG A N 1
ATOM 825 C CA . ARG A 1 107 ? 4.016 1.566 14.840 1.00 80.56 107 ARG A CA 1
ATOM 826 C C . ARG A 1 107 ? 3.805 0.742 13.572 1.00 80.56 107 ARG A C 1
ATOM 828 O O . ARG A 1 107 ? 4.671 0.746 12.697 1.00 80.56 107 ARG A O 1
ATOM 835 N N . ASN A 1 108 ? 2.652 0.092 13.428 1.00 74.31 108 ASN A N 1
ATOM 836 C CA . ASN A 1 108 ? 2.326 -0.706 12.245 1.00 74.31 108 ASN A CA 1
ATOM 837 C C . ASN A 1 108 ? 2.230 0.148 10.969 1.00 74.31 108 ASN A C 1
ATOM 839 O O . ASN A 1 108 ? 2.796 -0.217 9.931 1.00 74.31 108 ASN A O 1
ATOM 843 N N . VAL A 1 109 ? 1.577 1.311 11.043 1.00 78.25 109 VAL A N 1
ATOM 844 C CA . VAL A 1 109 ? 1.479 2.263 9.923 1.00 78.25 109 VAL A CA 1
ATOM 845 C C . VAL A 1 109 ? 2.860 2.803 9.543 1.00 78.25 109 VAL A C 1
ATOM 847 O O . VAL A 1 109 ? 3.214 2.830 8.358 1.00 78.25 109 VAL A O 1
ATOM 850 N N . GLN A 1 110 ? 3.687 3.168 10.527 1.00 79.69 110 GLN A N 1
ATOM 851 C CA . GLN A 1 110 ? 5.051 3.643 10.295 1.00 79.69 110 GLN A CA 1
ATOM 852 C C . GLN A 1 110 ? 5.945 2.563 9.670 1.00 79.69 110 GLN A C 1
ATOM 854 O O . GLN A 1 110 ? 6.689 2.862 8.733 1.00 79.69 110 GLN A O 1
ATOM 859 N N . LEU A 1 111 ? 5.867 1.311 10.135 1.00 72.50 111 LEU A N 1
ATOM 860 C CA . LEU A 1 111 ? 6.610 0.186 9.554 1.00 72.50 111 LEU A CA 1
ATOM 861 C C . LEU A 1 111 ? 6.240 -0.015 8.081 1.00 72.50 111 LEU A C 1
ATOM 863 O O . LEU A 1 111 ? 7.121 -0.045 7.219 1.00 72.50 111 LEU A O 1
ATOM 867 N N . LYS A 1 112 ? 4.941 -0.050 7.764 1.00 71.06 112 LYS A N 1
ATOM 868 C CA . LYS A 1 112 ? 4.452 -0.161 6.381 1.00 71.06 112 LYS A CA 1
ATOM 869 C C . LYS A 1 112 ? 4.966 0.981 5.502 1.00 71.06 112 LYS A C 1
ATOM 871 O O . LYS A 1 112 ? 5.429 0.741 4.385 1.00 71.06 112 LYS A O 1
ATOM 876 N N . ARG A 1 113 ? 4.931 2.218 6.006 1.00 74.00 113 ARG A N 1
ATOM 877 C CA . ARG A 1 113 ? 5.439 3.398 5.290 1.00 74.00 113 ARG A CA 1
ATOM 878 C C . ARG A 1 113 ? 6.944 3.305 5.037 1.00 74.00 113 ARG A C 1
ATOM 880 O O . ARG A 1 113 ? 7.372 3.546 3.910 1.00 74.00 113 ARG A O 1
ATOM 887 N N . LYS A 1 114 ? 7.735 2.918 6.043 1.00 74.50 114 LYS A N 1
ATOM 888 C CA . LYS A 1 114 ? 9.190 2.724 5.912 1.00 74.50 114 LYS A CA 1
ATOM 889 C C . LYS A 1 114 ? 9.524 1.662 4.866 1.00 74.50 114 LYS A C 1
ATOM 891 O O . LYS A 1 114 ? 10.425 1.875 4.058 1.00 74.50 114 LYS A O 1
ATOM 896 N N . LEU A 1 115 ? 8.776 0.558 4.826 1.00 66.38 115 LEU A N 1
ATOM 897 C CA . LEU A 1 115 ? 8.959 -0.489 3.818 1.00 66.38 115 LEU A CA 1
ATOM 898 C C . LEU A 1 115 ? 8.666 0.008 2.404 1.00 66.38 115 LEU A C 1
ATOM 900 O O . LEU A 1 115 ? 9.490 -0.184 1.513 1.00 66.38 115 LEU A O 1
ATOM 904 N N . LEU A 1 116 ? 7.539 0.692 2.199 1.00 66.06 116 LEU A N 1
ATOM 905 C CA . LEU A 1 116 ? 7.208 1.268 0.893 1.00 66.06 116 LEU A CA 1
ATOM 906 C C . LEU A 1 116 ? 8.260 2.284 0.443 1.00 66.06 116 LEU A C 1
ATOM 908 O O . LEU A 1 116 ? 8.713 2.236 -0.697 1.00 66.06 116 LEU A O 1
ATOM 912 N N . GLN A 1 117 ? 8.708 3.157 1.346 1.00 69.75 117 GLN A N 1
ATOM 913 C CA . GLN A 1 117 ? 9.773 4.114 1.049 1.00 69.75 117 GLN A CA 1
ATOM 914 C C . GLN A 1 117 ? 11.092 3.420 0.698 1.00 69.75 117 GLN A C 1
ATOM 916 O O . GLN A 1 117 ? 11.766 3.851 -0.233 1.00 69.75 117 GLN A O 1
ATOM 921 N N . ALA A 1 118 ? 11.457 2.341 1.394 1.00 69.56 118 ALA A N 1
ATOM 922 C CA . ALA A 1 118 ? 12.655 1.568 1.079 1.00 69.56 118 ALA A CA 1
ATOM 923 C C . ALA A 1 118 ? 12.572 0.921 -0.314 1.00 69.56 118 ALA A C 1
ATOM 925 O O . ALA A 1 118 ? 13.546 0.972 -1.061 1.00 69.56 118 ALA A O 1
ATOM 926 N N . ILE A 1 119 ? 11.410 0.372 -0.685 1.00 65.94 119 ILE A N 1
ATOM 927 C CA . ILE A 1 119 ? 11.174 -0.205 -2.017 1.00 65.94 119 ILE A CA 1
ATOM 928 C C . ILE A 1 119 ? 11.309 0.872 -3.099 1.00 65.94 119 ILE A C 1
ATOM 930 O O . ILE A 1 119 ? 12.050 0.685 -4.061 1.00 65.94 119 ILE A O 1
ATOM 934 N N . VAL A 1 120 ? 10.645 2.019 -2.920 1.00 66.81 120 VAL A N 1
ATOM 935 C CA . VAL A 1 120 ? 10.704 3.139 -3.873 1.00 66.81 120 VAL A CA 1
ATOM 936 C C . VAL A 1 120 ? 12.136 3.653 -4.022 1.00 66.81 120 VAL A C 1
ATOM 938 O O . VAL A 1 120 ? 12.616 3.808 -5.141 1.00 66.81 120 VAL A O 1
ATOM 941 N N . ARG A 1 121 ? 12.855 3.848 -2.908 1.00 73.62 121 ARG A N 1
ATOM 942 C CA . ARG A 1 121 ? 14.259 4.290 -2.923 1.00 73.62 121 ARG A CA 1
ATOM 943 C C . ARG A 1 121 ? 15.183 3.306 -3.640 1.00 73.62 121 ARG A C 1
ATOM 945 O O . ARG A 1 121 ? 16.118 3.742 -4.294 1.00 73.62 121 ARG A O 1
ATOM 952 N N . GLN A 1 122 ? 14.936 2.000 -3.537 1.00 70.81 122 GLN A N 1
ATOM 953 C CA . GLN A 1 122 ? 15.742 0.992 -4.235 1.00 70.81 122 GLN A CA 1
ATOM 954 C C . GLN A 1 122 ? 15.432 0.903 -5.734 1.00 70.81 122 GLN A C 1
ATOM 956 O O . GLN A 1 122 ? 16.305 0.513 -6.502 1.00 70.81 122 GLN A O 1
ATOM 961 N N . LEU A 1 123 ? 14.216 1.259 -6.157 1.00 69.25 123 LEU A N 1
ATOM 962 C CA . LEU A 1 123 ? 13.799 1.197 -7.561 1.00 69.25 123 LEU A CA 1
ATOM 963 C C . LEU A 1 123 ? 14.077 2.477 -8.346 1.00 69.25 123 LEU A C 1
ATOM 965 O O . LEU A 1 123 ? 14.235 2.398 -9.560 1.00 69.25 123 LEU A O 1
ATOM 969 N N . ILE A 1 124 ? 14.152 3.635 -7.684 1.00 76.94 124 ILE A N 1
ATOM 970 C CA . ILE A 1 124 ? 14.265 4.922 -8.380 1.00 76.94 124 ILE A CA 1
ATOM 971 C C . ILE A 1 124 ? 15.500 4.990 -9.287 1.00 76.94 124 ILE A C 1
ATOM 973 O O . ILE A 1 124 ? 15.385 5.440 -10.421 1.00 76.94 124 ILE A O 1
ATOM 977 N N . TYR A 1 125 ? 16.642 4.470 -8.825 1.00 78.69 125 TYR A N 1
ATOM 978 C CA . TYR A 1 125 ? 17.895 4.508 -9.577 1.00 78.69 125 TYR A CA 1
ATOM 979 C C . TYR A 1 125 ? 17.930 3.512 -10.756 1.00 78.69 125 TYR A C 1
ATOM 981 O O . TYR A 1 125 ? 18.214 3.937 -11.874 1.00 78.69 125 TYR A O 1
ATOM 989 N N . PRO A 1 126 ? 17.585 2.216 -10.590 1.00 77.25 126 PRO A N 1
ATOM 990 C CA . PRO A 1 126 ? 17.453 1.303 -11.729 1.00 77.25 126 PRO A CA 1
ATOM 991 C C . PRO A 1 126 ? 16.446 1.790 -12.777 1.00 77.25 126 PRO A C 1
ATOM 993 O O . PRO A 1 126 ? 16.698 1.659 -13.969 1.00 77.25 126 PRO A O 1
ATOM 996 N N . ILE A 1 127 ? 15.322 2.378 -12.348 1.00 74.62 127 ILE A N 1
ATOM 997 C CA . ILE A 1 127 ? 14.315 2.932 -13.263 1.00 74.62 127 ILE A CA 1
ATOM 998 C C . ILE A 1 127 ? 14.866 4.150 -14.004 1.00 74.62 127 ILE A C 1
ATOM 1000 O O . ILE A 1 127 ? 14.680 4.238 -15.215 1.00 74.62 127 ILE A O 1
ATOM 1004 N N . SER A 1 128 ? 15.557 5.071 -13.319 1.00 76.25 128 SER A N 1
ATOM 1005 C CA . SER A 1 128 ? 16.155 6.231 -13.986 1.00 76.25 128 SER A CA 1
ATOM 1006 C C . SER A 1 128 ? 17.217 5.806 -14.993 1.00 76.25 128 SER A C 1
ATOM 1008 O O . SER A 1 128 ? 17.207 6.287 -16.116 1.00 76.25 128 SER A O 1
ATOM 1010 N N . LEU A 1 129 ? 18.081 4.857 -14.626 1.00 81.31 129 LEU A N 1
ATOM 1011 C CA . LEU A 1 129 ? 19.131 4.345 -15.502 1.00 81.31 129 LEU A CA 1
ATOM 1012 C C . LEU A 1 129 ? 18.541 3.616 -16.721 1.00 81.31 129 LEU A C 1
ATOM 1014 O O . LEU A 1 129 ? 18.955 3.873 -17.850 1.00 81.31 129 LEU A O 1
ATOM 1018 N N . PHE A 1 130 ? 17.504 2.799 -16.521 1.00 77.00 130 PHE A N 1
ATOM 1019 C CA . PHE A 1 130 ? 16.765 2.173 -17.616 1.00 77.00 130 PHE A CA 1
ATOM 1020 C C . PHE A 1 130 ? 16.125 3.218 -18.546 1.00 77.00 130 PHE A C 1
ATOM 1022 O O . PHE A 1 130 ? 16.294 3.142 -19.764 1.00 77.00 130 PHE A O 1
ATOM 1029 N N . ALA A 1 131 ? 15.466 4.240 -17.992 1.00 79.31 131 ALA A N 1
ATOM 1030 C CA . ALA A 1 131 ? 14.888 5.332 -18.771 1.00 79.31 131 ALA A CA 1
ATOM 1031 C C . ALA A 1 131 ? 15.955 6.093 -19.575 1.00 79.31 131 ALA A C 1
ATOM 1033 O O . ALA A 1 131 ? 15.770 6.317 -20.769 1.00 79.31 131 ALA A O 1
ATOM 1034 N N . THR A 1 132 ? 17.098 6.423 -18.966 1.00 82.81 132 THR A N 1
ATOM 1035 C CA . THR A 1 132 ? 18.224 7.059 -19.663 1.00 82.81 132 THR A CA 1
ATOM 1036 C C . THR A 1 132 ? 18.761 6.172 -20.786 1.00 82.81 132 THR A C 1
ATOM 1038 O O . THR A 1 132 ? 19.019 6.680 -21.873 1.00 82.81 132 THR A O 1
ATOM 1041 N N . SER A 1 133 ? 18.870 4.854 -20.579 1.00 82.00 133 SER A N 1
ATOM 1042 C CA . SER A 1 133 ? 19.318 3.932 -21.634 1.00 82.00 133 SER A CA 1
ATOM 1043 C C . SER A 1 133 ? 18.345 3.851 -22.815 1.00 82.00 133 SER A C 1
ATOM 1045 O O . SER A 1 133 ? 18.785 3.795 -23.959 1.00 82.00 133 SER A O 1
ATOM 1047 N N . LEU A 1 134 ? 17.032 3.926 -22.567 1.00 82.25 134 LEU A N 1
ATOM 1048 C CA . LEU A 1 134 ? 16.031 3.994 -23.636 1.00 82.25 134 LEU A CA 1
ATOM 1049 C C . LEU A 1 134 ? 16.111 5.309 -24.415 1.00 82.25 134 LEU A C 1
ATOM 1051 O O . LEU A 1 134 ? 16.039 5.293 -25.641 1.00 82.25 134 LEU A O 1
ATOM 1055 N N . VAL A 1 135 ? 16.289 6.438 -23.720 1.00 84.56 135 VAL A N 1
ATOM 1056 C CA . VAL A 1 135 ? 16.476 7.749 -24.364 1.00 84.56 135 VAL A CA 1
ATOM 1057 C C . VAL A 1 135 ? 17.743 7.754 -25.216 1.00 84.56 135 VAL A C 1
ATOM 1059 O O . VAL A 1 135 ? 17.706 8.228 -26.349 1.00 84.56 135 VAL A O 1
ATOM 1062 N N . ALA A 1 136 ? 18.841 7.191 -24.707 1.00 84.12 136 ALA A N 1
ATOM 1063 C CA . ALA A 1 136 ? 20.084 7.056 -25.457 1.00 84.12 136 ALA A CA 1
ATOM 1064 C C . ALA A 1 136 ? 19.887 6.203 -26.717 1.00 84.12 136 ALA A C 1
ATOM 1066 O O . ALA A 1 136 ? 20.285 6.625 -27.799 1.00 84.12 136 ALA A O 1
ATOM 1067 N N . LEU A 1 137 ? 19.217 5.051 -26.605 1.00 84.69 137 LEU A N 1
ATOM 1068 C CA . LEU A 1 137 ? 18.940 4.185 -27.752 1.00 84.69 137 LEU A CA 1
ATOM 1069 C C . LEU A 1 137 ? 18.045 4.868 -28.796 1.00 84.69 137 LEU A C 1
ATOM 1071 O O . LEU A 1 137 ? 18.345 4.804 -29.985 1.00 84.69 137 LEU A O 1
ATOM 1075 N N . TRP A 1 138 ? 17.002 5.582 -28.368 1.00 85.06 138 TRP A N 1
ATOM 1076 C CA . TRP A 1 138 ? 16.157 6.369 -29.269 1.00 85.06 138 TRP A CA 1
ATOM 1077 C C . TRP A 1 138 ? 16.940 7.480 -29.981 1.00 85.06 138 TRP A C 1
ATOM 1079 O O . TRP A 1 138 ? 16.832 7.629 -31.198 1.00 85.06 138 TRP A O 1
ATOM 1089 N N . PHE A 1 139 ? 17.759 8.237 -29.246 1.00 84.44 139 PHE A N 1
ATOM 1090 C CA . PHE A 1 139 ? 18.561 9.324 -29.808 1.00 84.44 139 PHE A CA 1
ATOM 1091 C C . PHE A 1 139 ? 19.609 8.804 -30.800 1.00 84.44 139 PHE A C 1
ATOM 1093 O O . PHE A 1 139 ? 19.726 9.319 -31.911 1.00 84.44 139 PHE A O 1
ATOM 1100 N N . VAL A 1 140 ? 20.330 7.740 -30.438 1.00 84.88 140 VAL A N 1
ATOM 1101 C CA . VAL A 1 140 ? 21.310 7.094 -31.321 1.00 84.88 140 VAL A CA 1
ATOM 1102 C C . VAL A 1 140 ? 20.632 6.560 -32.582 1.00 84.88 140 VAL A C 1
ATOM 1104 O O . VAL A 1 140 ? 21.094 6.846 -33.684 1.00 84.88 140 VAL A O 1
ATOM 1107 N N . GLY A 1 141 ? 19.522 5.832 -32.436 1.00 82.81 141 GLY A N 1
ATOM 1108 C CA . GLY A 1 141 ? 18.841 5.185 -33.556 1.00 82.81 141 GLY A CA 1
ATOM 1109 C C . GLY A 1 141 ? 18.185 6.140 -34.550 1.00 82.81 141 GLY A C 1
ATOM 1110 O O . GLY A 1 141 ? 18.196 5.860 -35.743 1.00 82.81 141 GLY A O 1
ATOM 1111 N N . THR A 1 142 ? 17.646 7.270 -34.082 1.00 82.19 142 THR A N 1
ATOM 1112 C CA . THR A 1 142 ? 16.895 8.215 -34.932 1.00 82.19 142 THR A CA 1
ATOM 1113 C C . THR A 1 142 ? 17.696 9.431 -35.396 1.00 82.19 142 THR A C 1
ATOM 1115 O O . THR A 1 142 ? 17.368 10.005 -36.429 1.00 82.19 142 THR A O 1
ATOM 1118 N N . GLN A 1 143 ? 18.720 9.858 -34.650 1.00 83.88 143 GLN A N 1
ATOM 1119 C CA . GLN A 1 143 ? 19.477 11.079 -34.963 1.00 83.88 143 GLN A CA 1
ATOM 1120 C C . GLN A 1 143 ? 20.915 10.788 -35.373 1.00 83.88 143 GLN A C 1
ATOM 1122 O O . GLN A 1 143 ? 21.406 11.406 -36.311 1.00 83.88 143 GLN A O 1
ATOM 1127 N N . ILE A 1 144 ? 21.607 9.884 -34.673 1.00 83.44 144 ILE A N 1
ATOM 1128 C CA . ILE A 1 144 ? 23.038 9.644 -34.907 1.00 83.44 144 ILE A CA 1
ATOM 1129 C C . ILE A 1 144 ? 23.235 8.688 -36.082 1.00 83.44 144 ILE A C 1
ATOM 1131 O O . ILE A 1 144 ? 23.911 9.047 -37.039 1.00 83.44 144 ILE A O 1
ATOM 1135 N N . LEU A 1 145 ? 22.625 7.499 -36.035 1.00 81.69 145 LEU A N 1
ATOM 1136 C CA . LEU A 1 145 ? 22.799 6.477 -37.069 1.00 81.69 145 LEU A CA 1
ATOM 1137 C C . LEU A 1 145 ? 22.400 6.969 -38.474 1.00 81.69 145 LEU A C 1
ATOM 1139 O O . LEU A 1 145 ? 23.206 6.792 -39.383 1.00 81.69 145 LEU A O 1
ATOM 1143 N N . PRO A 1 146 ? 21.250 7.644 -38.685 1.00 79.94 146 PRO A N 1
ATOM 1144 C CA . PRO A 1 146 ? 20.884 8.131 -40.016 1.00 79.94 146 PRO A CA 1
ATOM 1145 C C . PRO A 1 146 ? 21.844 9.190 -40.559 1.00 79.94 146 PRO A C 1
ATOM 1147 O O . PRO A 1 146 ? 22.177 9.144 -41.730 1.00 79.94 146 PRO A O 1
ATOM 1150 N N . ARG A 1 147 ? 22.339 10.103 -39.711 1.00 80.19 147 ARG A N 1
ATOM 1151 C CA . ARG A 1 147 ? 23.296 11.149 -40.125 1.00 80.19 147 ARG A CA 1
ATOM 1152 C C . ARG A 1 147 ? 24.683 10.609 -40.411 1.00 80.19 147 ARG A C 1
ATOM 1154 O O . ARG A 1 147 ? 25.406 11.174 -41.219 1.00 80.19 147 ARG A O 1
ATOM 1161 N N . LEU A 1 148 ? 25.080 9.563 -39.695 1.00 74.06 148 LEU A N 1
ATOM 1162 C CA . LEU A 1 148 ? 26.293 8.837 -40.020 1.00 74.06 148 LEU A CA 1
ATOM 1163 C C . LEU A 1 148 ? 26.117 8.211 -41.411 1.00 74.06 148 LEU A C 1
ATOM 1165 O O . LEU A 1 148 ? 26.931 8.413 -42.299 1.00 74.06 148 LEU A O 1
ATOM 1169 N N . LEU A 1 149 ? 25.007 7.527 -41.642 1.00 72.88 149 LEU A N 1
ATOM 1170 C CA . LEU A 1 149 ? 24.794 6.758 -42.863 1.00 72.88 149 LEU A CA 1
ATOM 1171 C C . LEU A 1 149 ? 24.211 7.589 -44.022 1.00 72.88 149 LEU A C 1
ATOM 1173 O O . LEU A 1 149 ? 23.861 7.021 -45.053 1.00 72.88 149 LEU A O 1
ATOM 1177 N N . ASP A 1 150 ? 24.133 8.917 -43.879 1.00 68.94 150 ASP A N 1
ATOM 1178 C CA . ASP A 1 150 ? 23.674 9.839 -44.922 1.00 68.94 150 ASP A CA 1
ATOM 1179 C C . ASP A 1 150 ? 24.646 9.770 -46.112 1.00 68.94 150 ASP A C 1
ATOM 1181 O O . ASP A 1 150 ? 25.763 10.283 -46.065 1.00 68.94 150 ASP A O 1
ATOM 1185 N N . GLY A 1 151 ? 24.215 9.093 -47.180 1.00 61.16 151 GLY A N 1
ATOM 1186 C CA . GLY A 1 151 ? 25.020 8.823 -48.377 1.00 61.16 151 GLY A CA 1
ATOM 1187 C C . GLY A 1 151 ? 25.294 7.339 -48.645 1.00 61.16 151 GLY A C 1
ATOM 1188 O O . GLY A 1 151 ? 25.649 7.003 -49.771 1.00 61.16 151 GLY A O 1
ATOM 1189 N N . TYR A 1 152 ? 25.050 6.455 -47.671 1.00 62.53 152 TYR A N 1
ATOM 1190 C CA . TYR A 1 152 ? 25.168 4.999 -47.806 1.00 62.53 152 TYR A CA 1
ATOM 1191 C C . TYR A 1 152 ? 23.781 4.339 -47.838 1.00 62.53 152 TYR A C 1
ATOM 1193 O O . TYR A 1 152 ? 22.854 4.741 -47.131 1.00 62.53 152 TYR A O 1
ATOM 1201 N N . GLY A 1 153 ? 23.595 3.331 -48.694 1.00 58.94 153 GLY A N 1
ATOM 1202 C CA . GLY A 1 153 ? 22.309 2.640 -48.825 1.00 58.94 153 GLY A CA 1
ATOM 1203 C C . GLY A 1 153 ? 21.968 1.813 -47.579 1.00 58.94 153 GLY A C 1
ATOM 1204 O O . GLY A 1 153 ? 22.845 1.210 -46.971 1.00 58.94 153 GLY A O 1
ATOM 1205 N N . GLN A 1 154 ? 20.680 1.694 -47.223 1.00 57.16 154 GLN A N 1
ATOM 1206 C CA . GLN A 1 154 ? 20.227 0.869 -46.082 1.00 57.16 154 GLN A CA 1
ATOM 1207 C C . GLN A 1 154 ? 20.704 -0.599 -46.142 1.00 57.16 154 GLN A C 1
ATOM 1209 O O . GLN A 1 154 ? 20.808 -1.246 -45.104 1.00 57.16 154 GLN A O 1
ATOM 1214 N N . ALA A 1 155 ? 21.015 -1.116 -47.336 1.00 53.84 155 ALA A N 1
ATOM 1215 C CA . ALA A 1 155 ? 21.538 -2.467 -47.548 1.00 53.84 155 ALA A CA 1
ATOM 1216 C C . ALA A 1 155 ? 22.984 -2.671 -47.043 1.00 53.84 155 ALA A C 1
ATOM 1218 O O . ALA A 1 155 ? 23.400 -3.812 -46.863 1.00 53.84 155 ALA A O 1
ATOM 1219 N N . GLU A 1 156 ? 23.731 -1.591 -46.796 1.00 61.00 156 GLU A N 1
ATOM 1220 C CA . GLU A 1 156 ? 25.108 -1.621 -46.278 1.00 61.00 156 GLU A CA 1
ATOM 1221 C C . GLU A 1 156 ? 25.170 -1.515 -44.745 1.00 61.00 156 GLU A C 1
ATOM 1223 O O . GLU A 1 156 ? 26.238 -1.625 -44.143 1.00 61.00 156 GLU A O 1
ATOM 1228 N N . MET A 1 157 ? 24.023 -1.339 -44.076 1.00 63.81 157 MET A N 1
ATOM 1229 C CA . MET A 1 157 ? 23.977 -1.286 -42.617 1.00 63.81 157 MET A CA 1
ATOM 1230 C C . MET A 1 157 ? 24.277 -2.653 -41.991 1.00 63.81 157 MET A C 1
ATOM 1232 O O . MET A 1 157 ? 23.613 -3.653 -42.264 1.00 63.81 157 MET A O 1
ATOM 1236 N N . LEU A 1 158 ? 25.231 -2.676 -41.059 1.00 71.69 158 LEU A N 1
ATOM 1237 C CA . LEU A 1 158 ? 25.541 -3.859 -40.255 1.00 71.69 158 LEU A CA 1
ATOM 1238 C C . LEU A 1 158 ? 24.321 -4.315 -39.418 1.00 71.69 158 LEU A C 1
ATOM 1240 O O . LEU A 1 158 ? 23.567 -3.472 -38.924 1.00 71.69 158 LEU A O 1
ATOM 1244 N N . PRO A 1 159 ? 24.145 -5.631 -39.165 1.00 76.12 159 PRO A N 1
ATOM 1245 C CA . PRO A 1 159 ? 22.935 -6.183 -38.537 1.00 76.12 159 PRO A CA 1
ATOM 1246 C C . PRO A 1 159 ? 22.576 -5.575 -37.173 1.00 76.12 159 PRO A C 1
ATOM 1248 O O . PRO A 1 159 ? 21.401 -5.447 -36.832 1.00 76.12 159 PRO A O 1
ATOM 1251 N N . VAL A 1 160 ? 23.578 -5.177 -36.382 1.00 75.31 160 VAL A N 1
ATOM 1252 C CA . VAL A 1 160 ? 23.362 -4.553 -35.065 1.00 75.31 160 VAL A CA 1
ATOM 1253 C C . VAL A 1 160 ? 22.847 -3.119 -35.214 1.00 75.31 160 VAL A C 1
ATOM 1255 O O . VAL A 1 160 ? 21.964 -2.712 -34.465 1.00 75.31 160 VAL A O 1
ATOM 1258 N N . ALA A 1 161 ? 23.341 -2.365 -36.199 1.00 74.31 161 ALA A N 1
ATOM 1259 C CA . ALA A 1 161 ? 22.865 -1.012 -36.484 1.00 74.31 161 ALA A CA 1
ATOM 1260 C C . ALA A 1 161 ? 21.412 -1.018 -36.988 1.00 74.31 161 ALA A C 1
ATOM 1262 O O . ALA A 1 161 ? 20.620 -0.171 -36.572 1.00 74.31 161 ALA A O 1
ATOM 1263 N N . VAL A 1 162 ? 21.037 -2.021 -37.794 1.00 78.19 162 VAL A N 1
ATOM 1264 C CA . VAL A 1 162 ? 19.643 -2.252 -38.209 1.00 78.19 162 VAL A CA 1
ATOM 1265 C C . VAL A 1 162 ? 18.761 -2.569 -37.000 1.00 78.19 162 VAL A C 1
ATOM 1267 O O . VAL A 1 162 ? 17.746 -1.910 -36.799 1.00 78.19 162 VAL A O 1
ATOM 1270 N N . ALA A 1 163 ? 19.174 -3.497 -36.129 1.00 79.12 163 ALA A N 1
ATOM 1271 C CA . ALA A 1 163 ? 18.403 -3.842 -34.934 1.00 79.12 163 ALA A CA 1
ATOM 1272 C C . ALA A 1 163 ? 18.199 -2.640 -33.990 1.00 79.12 163 ALA A C 1
ATOM 1274 O O . ALA A 1 163 ? 17.105 -2.444 -33.459 1.00 79.12 163 ALA A O 1
ATOM 1275 N N . VAL A 1 164 ? 19.225 -1.802 -33.796 1.00 80.31 164 VAL A N 1
ATOM 1276 C CA . VAL A 1 164 ? 19.108 -0.581 -32.982 1.00 80.31 164 VAL A CA 1
ATOM 1277 C C . VAL A 1 164 ? 18.184 0.452 -33.636 1.00 80.31 164 VAL A C 1
ATOM 1279 O O . VAL A 1 164 ? 17.395 1.073 -32.921 1.00 80.31 164 VAL A O 1
ATOM 1282 N N . SER A 1 165 ? 18.228 0.627 -34.961 1.00 79.75 165 SER A N 1
ATOM 1283 C CA . SER A 1 165 ? 17.345 1.575 -35.658 1.00 79.75 165 SER A CA 1
ATOM 1284 C C . SER A 1 165 ? 15.881 1.113 -35.647 1.00 79.75 165 SER A C 1
ATOM 1286 O O . SER A 1 165 ? 14.987 1.910 -35.356 1.00 79.75 165 SER A O 1
ATOM 1288 N N .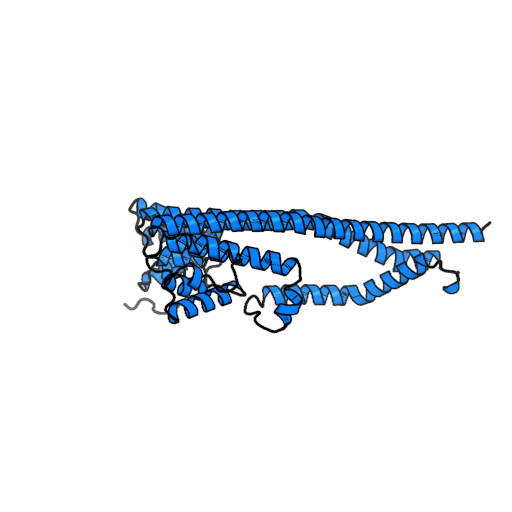 GLU A 1 166 ? 15.623 -0.183 -35.841 1.00 81.25 166 GLU A N 1
ATOM 1289 C CA . GLU A 1 166 ? 14.284 -0.767 -35.730 1.00 81.25 166 GLU A CA 1
ATOM 1290 C C . GLU A 1 166 ? 13.738 -0.654 -34.305 1.00 81.25 166 GLU A C 1
ATOM 1292 O O . GLU A 1 166 ? 12.599 -0.225 -34.111 1.00 81.25 166 GLU A O 1
ATOM 1297 N N . MET A 1 167 ? 14.554 -0.957 -33.288 1.00 79.06 167 MET A N 1
ATOM 1298 C CA . MET A 1 167 ? 14.164 -0.766 -31.889 1.00 79.06 167 MET A CA 1
ATOM 1299 C C . MET A 1 167 ? 13.895 0.707 -31.567 1.00 79.06 167 MET A C 1
ATOM 1301 O O . MET A 1 167 ? 12.949 1.003 -30.838 1.00 79.06 167 MET A O 1
ATOM 1305 N N . ALA A 1 168 ? 14.674 1.642 -32.114 1.00 81.00 168 ALA A N 1
ATOM 1306 C CA . ALA A 1 168 ? 14.451 3.072 -31.924 1.00 81.00 168 ALA A CA 1
ATOM 1307 C C . ALA A 1 168 ? 13.154 3.556 -32.593 1.00 81.00 168 ALA A C 1
ATOM 1309 O O . ALA A 1 168 ? 12.412 4.323 -31.976 1.00 81.00 168 ALA A O 1
ATOM 1310 N N . ASN A 1 169 ? 12.832 3.060 -33.791 1.00 80.38 169 ASN A N 1
ATOM 1311 C CA . ASN A 1 169 ? 11.565 3.334 -34.477 1.00 80.38 169 ASN A CA 1
ATOM 1312 C C . ASN A 1 169 ? 10.370 2.731 -33.730 1.00 80.38 169 ASN A C 1
ATOM 1314 O O . ASN A 1 169 ? 9.347 3.396 -33.557 1.00 80.38 169 ASN A O 1
ATOM 1318 N N . LEU A 1 170 ? 10.509 1.504 -33.217 1.00 78.06 170 LEU A N 1
ATOM 1319 C CA . LEU A 1 170 ? 9.510 0.887 -32.347 1.00 78.06 170 LEU A CA 1
ATOM 1320 C C . LEU A 1 170 ? 9.307 1.708 -31.081 1.00 78.06 170 LEU A C 1
ATOM 1322 O O . LEU A 1 170 ? 8.166 1.956 -30.713 1.00 78.06 170 LEU A O 1
ATOM 1326 N N . ILE A 1 171 ? 10.380 2.180 -30.441 1.00 76.25 171 ILE A N 1
ATOM 1327 C CA . ILE A 1 171 ? 10.270 3.089 -29.299 1.00 76.25 171 ILE A CA 1
ATOM 1328 C C . ILE A 1 171 ? 9.555 4.361 -29.735 1.00 76.25 171 ILE A C 1
ATOM 1330 O O . ILE A 1 171 ? 8.589 4.722 -29.093 1.00 76.25 171 ILE A O 1
ATOM 1334 N N . GLN A 1 172 ? 9.914 5.013 -30.835 1.00 75.12 172 GLN A N 1
ATOM 1335 C CA . GLN A 1 172 ? 9.235 6.237 -31.270 1.00 75.12 172 GLN A CA 1
ATOM 1336 C C . GLN A 1 172 ? 7.726 6.036 -31.499 1.00 75.12 172 GLN A C 1
ATOM 1338 O O . GLN A 1 172 ? 6.926 6.874 -31.078 1.00 75.12 172 GLN A O 1
ATOM 1343 N N . LEU A 1 173 ? 7.334 4.907 -32.097 1.00 76.19 173 LEU A N 1
ATOM 1344 C CA . LEU A 1 173 ? 5.935 4.547 -32.337 1.00 76.19 173 LEU A CA 1
ATOM 1345 C C . LEU A 1 173 ? 5.200 4.149 -31.046 1.00 76.19 173 LEU A C 1
ATOM 1347 O O . LEU A 1 173 ? 4.034 4.492 -30.862 1.00 76.19 173 LEU A O 1
ATOM 1351 N N . LEU A 1 174 ? 5.874 3.431 -30.144 1.00 73.38 174 LEU A N 1
ATOM 1352 C CA . LEU A 1 174 ? 5.283 2.859 -28.934 1.00 73.38 174 LEU A CA 1
ATOM 1353 C C . LEU A 1 174 ? 5.442 3.745 -27.696 1.00 73.38 174 LEU A C 1
ATOM 1355 O O . LEU A 1 174 ? 4.728 3.526 -26.731 1.00 73.38 174 LEU A O 1
ATOM 1359 N N . PHE A 1 175 ? 6.324 4.741 -27.665 1.00 71.25 175 PHE A N 1
ATOM 1360 C CA . PHE A 1 175 ? 6.675 5.475 -26.443 1.00 71.25 175 PHE A CA 1
ATOM 1361 C C . PHE A 1 175 ? 5.504 6.306 -25.927 1.00 71.25 175 PHE A C 1
ATOM 1363 O O . PHE A 1 175 ? 5.131 6.188 -24.761 1.00 71.25 175 PHE A O 1
ATOM 1370 N N . VAL A 1 176 ? 4.864 7.086 -26.803 1.00 69.62 176 VAL A N 1
ATOM 1371 C CA . VAL A 1 176 ? 3.669 7.872 -26.460 1.00 69.62 176 VAL A CA 1
ATOM 1372 C C . VAL A 1 176 ? 2.491 6.970 -26.063 1.00 69.62 176 VAL A C 1
ATOM 1374 O O . VAL A 1 176 ? 1.955 7.172 -24.970 1.00 69.62 176 VAL A O 1
ATOM 1377 N N . PRO A 1 177 ? 2.093 5.944 -26.846 1.00 71.88 177 PRO A N 1
ATOM 1378 C CA . PRO A 1 177 ? 1.003 5.063 -26.439 1.00 71.88 177 PRO A CA 1
ATOM 1379 C C . PRO A 1 177 ? 1.355 4.192 -25.225 1.00 71.88 177 PRO A C 1
ATOM 1381 O O . PRO A 1 177 ? 0.478 3.975 -24.401 1.00 71.88 177 PRO A O 1
ATOM 1384 N N . CYS A 1 178 ? 2.603 3.757 -25.024 1.00 67.62 178 CYS A N 1
ATOM 1385 C CA . CYS A 1 178 ? 3.011 3.031 -23.816 1.00 67.62 178 CYS A CA 1
ATOM 1386 C C . CYS A 1 178 ? 2.983 3.924 -22.580 1.00 67.62 178 CYS A C 1
ATOM 1388 O O . CYS A 1 178 ? 2.521 3.469 -21.541 1.00 67.62 178 CYS A O 1
ATOM 1390 N N . ILE A 1 179 ? 3.429 5.182 -22.662 1.00 70.00 179 ILE A N 1
ATOM 1391 C CA . ILE A 1 179 ? 3.323 6.127 -21.541 1.00 70.00 179 ILE A CA 1
ATOM 1392 C C . ILE A 1 179 ? 1.855 6.415 -21.239 1.00 70.00 179 ILE A C 1
ATOM 1394 O O . ILE A 1 179 ? 1.462 6.352 -20.078 1.00 70.00 179 ILE A O 1
ATOM 1398 N N . LEU A 1 180 ? 1.024 6.664 -22.254 1.00 70.19 180 LEU A N 1
ATOM 1399 C CA . LEU A 1 180 ? -0.413 6.873 -22.062 1.00 70.19 180 LEU A CA 1
ATOM 1400 C C . LEU A 1 180 ? -1.096 5.631 -21.485 1.00 70.19 180 LEU A C 1
ATOM 1402 O O . LEU A 1 180 ? -1.899 5.757 -20.564 1.00 70.19 180 LEU A O 1
ATOM 1406 N N . LEU A 1 181 ? -0.744 4.433 -21.953 1.00 67.88 181 LEU A N 1
ATOM 1407 C CA . LEU A 1 181 ? -1.274 3.174 -21.441 1.00 67.88 181 LEU A CA 1
ATOM 1408 C C . LEU A 1 181 ? -0.813 2.949 -20.002 1.00 67.88 181 LEU A C 1
ATOM 1410 O O . LEU A 1 181 ? -1.651 2.655 -19.159 1.00 67.88 181 LEU A O 1
ATOM 1414 N N . LEU A 1 182 ? 0.464 3.169 -19.685 1.00 59.69 182 LEU A N 1
ATOM 1415 C CA . LEU A 1 182 ? 1.035 3.026 -18.344 1.00 59.69 182 LEU A CA 1
ATOM 1416 C C . LEU A 1 182 ? 0.427 4.047 -17.373 1.00 59.69 182 LEU A C 1
ATOM 1418 O O . LEU A 1 182 ? 0.022 3.671 -16.277 1.00 59.69 182 LEU A O 1
ATOM 1422 N N . VAL A 1 183 ? 0.270 5.309 -17.778 1.00 62.94 183 VAL A N 1
ATOM 1423 C CA . VAL A 1 183 ? -0.420 6.342 -16.992 1.00 62.94 183 VAL A CA 1
ATOM 1424 C C . VAL A 1 183 ? -1.896 5.984 -16.815 1.00 62.94 183 VAL A C 1
ATOM 1426 O O . VAL A 1 183 ? -2.389 6.040 -15.691 1.00 62.94 183 VAL A O 1
ATOM 1429 N N . SER A 1 184 ? -2.589 5.531 -17.865 1.00 58.62 184 SER A N 1
ATOM 1430 C CA . SER A 1 184 ? -3.980 5.071 -17.758 1.00 58.62 184 SER A CA 1
ATOM 1431 C C . SER A 1 184 ? -4.102 3.850 -16.849 1.00 58.62 184 SER A C 1
ATOM 1433 O O . SER A 1 184 ? -5.036 3.783 -16.063 1.00 58.62 184 SER A O 1
ATOM 1435 N N . LEU A 1 185 ? -3.132 2.931 -16.878 1.00 53.53 185 LEU A N 1
ATOM 1436 C CA . LEU A 1 185 ? -3.075 1.735 -16.048 1.00 53.53 185 LEU A CA 1
ATOM 1437 C C . LEU A 1 185 ? -2.798 2.110 -14.594 1.00 53.53 185 LEU A C 1
ATOM 1439 O O . LEU A 1 185 ? -3.446 1.576 -13.705 1.00 53.53 185 LEU A O 1
ATOM 1443 N N . ILE A 1 186 ? -1.885 3.048 -14.331 1.00 53.03 186 ILE A N 1
ATOM 1444 C CA . ILE A 1 186 ? -1.637 3.580 -12.987 1.00 53.03 186 ILE A CA 1
ATOM 1445 C C . ILE A 1 186 ? -2.904 4.256 -12.465 1.00 53.03 186 ILE A C 1
ATOM 1447 O O . ILE A 1 186 ? -3.337 3.945 -11.360 1.00 53.03 186 ILE A O 1
ATOM 1451 N N . ILE A 1 187 ? -3.537 5.128 -13.253 1.00 58.19 187 ILE A N 1
ATOM 1452 C CA . ILE A 1 187 ? -4.789 5.795 -12.876 1.00 58.19 187 ILE A CA 1
ATOM 1453 C C . ILE A 1 187 ? -5.896 4.759 -12.661 1.00 58.19 187 ILE A C 1
ATOM 1455 O O . ILE A 1 187 ? -6.627 4.853 -11.682 1.00 58.19 187 ILE A O 1
ATOM 1459 N N . TRP A 1 188 ? -5.991 3.734 -13.504 1.00 48.81 188 TRP A N 1
ATOM 1460 C CA . TRP A 1 188 ? -6.970 2.655 -13.397 1.00 48.81 188 TRP A CA 1
ATOM 1461 C C . TRP A 1 188 ? -6.719 1.771 -12.179 1.00 48.81 188 TRP A C 1
ATOM 1463 O O . TRP A 1 188 ? -7.665 1.469 -11.473 1.00 48.81 188 TRP A O 1
ATOM 1473 N N . VAL A 1 189 ? -5.476 1.417 -11.852 1.00 51.19 189 VAL A N 1
ATOM 1474 C CA . VAL A 1 189 ? -5.121 0.658 -10.638 1.00 51.19 189 VAL A CA 1
ATOM 1475 C C . VAL A 1 189 ? -5.354 1.494 -9.375 1.00 51.19 189 VAL A C 1
ATOM 1477 O O . VAL A 1 189 ? -5.822 0.974 -8.362 1.00 51.19 189 VAL A O 1
ATOM 1480 N N . LEU A 1 190 ? -5.052 2.795 -9.417 1.00 45.81 190 LEU A N 1
ATOM 1481 C CA . LEU A 1 190 ? -5.304 3.717 -8.308 1.00 45.81 190 LEU A CA 1
ATOM 1482 C C . LEU A 1 190 ? -6.806 3.995 -8.120 1.00 45.81 190 LEU A C 1
ATOM 1484 O O . LEU A 1 190 ? -7.259 4.102 -6.980 1.00 45.81 190 LEU A O 1
ATOM 1488 N N . SER A 1 191 ? -7.573 4.069 -9.212 1.00 42.41 191 SER A N 1
ATOM 1489 C CA . SER A 1 191 ? -9.019 4.334 -9.225 1.00 42.41 191 SER A CA 1
ATOM 1490 C C . SER A 1 191 ? -9.842 3.072 -8.920 1.00 42.41 191 SER A C 1
ATOM 1492 O O . SER A 1 191 ? -10.710 3.082 -8.046 1.00 42.41 191 SER A O 1
ATOM 1494 N N . ASN A 1 192 ? -9.489 1.929 -9.514 1.00 39.88 192 ASN A N 1
ATOM 1495 C CA . ASN A 1 192 ? -10.073 0.608 -9.252 1.00 39.88 192 ASN A CA 1
ATOM 1496 C C . ASN A 1 192 ? -9.387 -0.110 -8.086 1.00 39.88 192 ASN A C 1
ATOM 1498 O O . ASN A 1 192 ? -9.095 -1.305 -8.127 1.00 39.88 192 ASN A O 1
ATOM 1502 N N . ARG A 1 193 ? -9.236 0.589 -6.956 1.00 47.66 193 ARG A N 1
ATOM 1503 C CA . ARG A 1 193 ? -9.041 -0.079 -5.656 1.00 47.66 193 ARG A CA 1
ATOM 1504 C C . ARG A 1 193 ? -10.258 -0.914 -5.233 1.00 47.66 193 ARG A C 1
ATOM 1506 O O . ARG A 1 193 ? -10.179 -1.684 -4.273 1.00 47.66 193 ARG A O 1
ATOM 1513 N N . LYS A 1 194 ? -11.396 -0.779 -5.917 1.00 39.47 194 LYS A N 1
ATOM 1514 C CA . LYS A 1 194 ? -12.614 -1.552 -5.676 1.00 39.47 194 LYS A CA 1
ATOM 1515 C C . LYS A 1 194 ? -12.713 -2.697 -6.692 1.00 39.47 194 LYS A C 1
ATOM 1517 O O . LYS A 1 194 ? -13.079 -2.472 -7.831 1.00 39.47 194 LYS A O 1
ATOM 1522 N N . VAL A 1 195 ? -12.491 -3.914 -6.189 1.00 43.66 195 VAL A N 1
ATOM 1523 C CA . VAL A 1 195 ? -12.897 -5.210 -6.772 1.00 43.66 195 VAL A CA 1
ATOM 1524 C C . VAL A 1 195 ? -11.988 -5.775 -7.880 1.00 43.66 195 VAL A C 1
ATOM 1526 O O . VAL A 1 195 ? -12.057 -5.366 -9.029 1.00 43.66 195 VAL A O 1
ATOM 1529 N N . TYR A 1 196 ? -11.224 -6.825 -7.540 1.00 44.84 196 TYR A N 1
ATOM 1530 C CA . TYR A 1 196 ? -10.716 -7.818 -8.503 1.00 44.84 196 TYR A CA 1
ATOM 1531 C C . TYR A 1 196 ? -11.028 -9.232 -8.006 1.00 44.84 196 TYR A C 1
ATOM 1533 O O . TYR A 1 196 ? -10.239 -9.851 -7.297 1.00 44.84 196 TYR A O 1
ATOM 1541 N N . THR A 1 197 ? -12.193 -9.733 -8.406 1.00 44.47 197 THR A N 1
ATOM 1542 C CA . THR A 1 197 ? -12.649 -11.127 -8.268 1.00 44.47 197 THR A CA 1
ATOM 1543 C C . THR A 1 197 ? -13.183 -11.592 -9.624 1.00 44.47 197 THR A C 1
ATOM 1545 O O . THR A 1 197 ? -14.379 -11.776 -9.806 1.00 44.47 197 THR A O 1
ATOM 1548 N N . SER A 1 198 ? -12.306 -11.701 -10.623 1.00 41.38 198 SER A N 1
ATOM 1549 C CA . SER A 1 198 ? -12.634 -12.267 -11.940 1.00 41.38 198 SER A CA 1
ATOM 1550 C C . SER A 1 198 ? -11.436 -13.044 -12.497 1.00 41.38 198 SER A C 1
ATOM 1552 O O . SER A 1 198 ? -10.306 -12.843 -12.049 1.00 41.38 198 SER A O 1
ATOM 1554 N N . THR A 1 199 ? -11.704 -13.931 -13.460 1.00 41.62 199 THR A N 1
ATOM 1555 C CA . THR A 1 199 ? -10.870 -14.927 -14.167 1.00 41.62 199 THR A CA 1
ATOM 1556 C C . THR A 1 199 ? -9.420 -14.504 -14.453 1.00 41.62 199 THR A C 1
ATOM 1558 O O . THR A 1 199 ? -8.511 -15.335 -14.436 1.00 41.62 199 THR A O 1
ATOM 1561 N N . PHE A 1 200 ? -9.167 -13.202 -14.603 1.00 43.81 200 PHE A N 1
ATOM 1562 C CA . PHE A 1 200 ? -7.834 -12.600 -14.721 1.00 43.81 200 PHE A CA 1
ATOM 1563 C C . PHE A 1 200 ? -6.921 -12.851 -13.498 1.00 43.81 200 PHE A C 1
ATOM 1565 O O . PHE A 1 200 ? -5.697 -12.871 -13.622 1.00 43.81 200 PHE A O 1
ATOM 1572 N N . HIS A 1 201 ? -7.497 -13.130 -12.321 1.00 51.88 201 HIS A N 1
ATOM 1573 C CA . HIS A 1 201 ? -6.773 -13.495 -11.099 1.00 51.88 201 HIS A CA 1
ATOM 1574 C C . HIS A 1 201 ? -5.882 -14.726 -11.300 1.00 51.88 201 HIS A C 1
ATOM 1576 O O . HIS A 1 201 ? -4.779 -14.769 -10.767 1.00 51.88 201 HIS A O 1
ATOM 1582 N N . ARG A 1 202 ? -6.309 -15.720 -12.091 1.00 44.38 202 ARG A N 1
ATOM 1583 C CA . ARG A 1 202 ? -5.510 -16.936 -12.307 1.00 44.38 202 ARG A CA 1
ATOM 1584 C C . ARG A 1 202 ? -4.247 -16.637 -13.120 1.00 44.38 202 ARG A C 1
ATOM 1586 O O . ARG A 1 202 ? -3.184 -17.134 -12.760 1.00 44.38 202 ARG A O 1
ATOM 1593 N N . LEU A 1 203 ? -4.342 -15.759 -14.122 1.00 43.81 203 LEU A N 1
ATOM 1594 C CA . LEU A 1 203 ? -3.203 -15.338 -14.945 1.00 43.81 203 LEU A CA 1
ATOM 1595 C C . LEU A 1 203 ? -2.252 -14.387 -14.197 1.00 43.81 203 LEU A C 1
ATOM 1597 O O . LEU A 1 203 ? -1.043 -14.483 -14.353 1.00 43.81 203 LEU A O 1
ATOM 1601 N N . VAL A 1 204 ? -2.785 -13.495 -13.354 1.00 45.91 204 VAL A N 1
ATOM 1602 C CA . VAL A 1 204 ? -1.989 -12.521 -12.579 1.00 45.91 204 VAL A CA 1
ATOM 1603 C C . VAL A 1 204 ? -1.430 -13.118 -11.278 1.00 45.91 204 VAL A C 1
ATOM 1605 O O . VAL A 1 204 ? -0.459 -12.599 -10.726 1.00 45.91 204 VAL A O 1
ATOM 1608 N N . SER A 1 205 ? -1.981 -14.238 -10.793 1.00 44.00 205 SER A N 1
ATOM 1609 C CA . SER A 1 205 ? -1.538 -14.895 -9.549 1.00 44.00 205 SER A CA 1
ATOM 1610 C C . SER A 1 205 ? -0.091 -15.400 -9.580 1.00 44.00 205 SER A C 1
ATOM 1612 O O . SER A 1 205 ? 0.553 -15.529 -8.532 1.00 44.00 205 SER A O 1
ATOM 1614 N N . THR A 1 206 ? 0.445 -15.647 -10.775 1.00 48.56 206 THR A N 1
ATOM 1615 C CA . THR A 1 206 ? 1.835 -16.059 -11.002 1.00 48.56 206 THR A CA 1
ATOM 1616 C C . THR A 1 206 ? 2.802 -14.873 -11.025 1.00 48.56 206 THR A C 1
ATOM 1618 O O . THR A 1 206 ? 4.005 -15.062 -10.844 1.00 48.56 206 THR A O 1
ATOM 1621 N N . THR A 1 207 ? 2.303 -13.641 -11.158 1.00 56.00 207 THR A N 1
ATOM 1622 C CA . THR A 1 207 ? 3.134 -12.439 -11.232 1.00 56.00 207 THR A CA 1
ATOM 1623 C C . THR A 1 207 ? 3.712 -12.074 -9.862 1.00 56.00 207 THR A C 1
ATOM 1625 O O . THR A 1 207 ? 3.011 -11.987 -8.850 1.00 56.00 207 THR A O 1
ATOM 1628 N N . VAL A 1 208 ? 5.017 -11.789 -9.831 1.00 50.66 208 VAL A N 1
ATOM 1629 C CA . VAL A 1 208 ? 5.790 -11.445 -8.621 1.00 50.66 208 VAL A CA 1
ATOM 1630 C C . VAL A 1 208 ? 5.150 -10.315 -7.802 1.00 50.66 208 VAL A C 1
ATOM 1632 O O . VAL A 1 208 ? 5.114 -10.402 -6.572 1.00 50.66 208 VAL A O 1
ATOM 1635 N N . PHE A 1 209 ? 4.597 -9.299 -8.468 1.00 56.88 209 PHE A N 1
ATOM 1636 C CA . PHE A 1 209 ? 3.934 -8.158 -7.831 1.00 56.88 209 PHE A CA 1
ATOM 1637 C C . PHE A 1 209 ? 2.671 -8.549 -7.055 1.00 56.88 209 PHE A C 1
ATOM 1639 O O . PHE A 1 209 ? 2.439 -8.033 -5.962 1.00 56.88 209 PHE A O 1
ATOM 1646 N N . TYR A 1 210 ? 1.891 -9.504 -7.567 1.00 63.50 210 TYR A N 1
ATOM 1647 C CA . TYR A 1 210 ? 0.661 -9.949 -6.916 1.00 63.50 210 TYR A CA 1
ATOM 1648 C C . TYR A 1 210 ? 0.944 -10.693 -5.609 1.00 63.50 210 TYR A C 1
ATOM 1650 O O . TYR A 1 210 ? 0.272 -10.477 -4.605 1.00 63.50 210 TYR A O 1
ATOM 1658 N N . GLN A 1 211 ? 1.982 -11.530 -5.586 1.00 59.09 211 GLN A N 1
ATOM 1659 C CA . GLN A 1 211 ? 2.351 -12.289 -4.388 1.00 59.09 211 GLN A CA 1
ATOM 1660 C C . GLN A 1 211 ? 2.843 -11.372 -3.260 1.00 59.09 211 GLN A C 1
ATOM 1662 O O . GLN A 1 211 ? 2.486 -11.584 -2.103 1.00 59.09 211 GLN A O 1
ATOM 1667 N N . VAL A 1 212 ? 3.597 -10.318 -3.597 1.00 59.00 212 VAL A N 1
ATOM 1668 C CA . VAL A 1 212 ? 4.005 -9.278 -2.637 1.00 59.00 212 VAL A CA 1
ATOM 1669 C C . VAL A 1 212 ? 2.785 -8.500 -2.140 1.00 59.00 212 VAL A C 1
ATOM 1671 O O . VAL A 1 212 ? 2.610 -8.348 -0.934 1.00 59.00 212 VAL A O 1
ATOM 1674 N N . TYR A 1 213 ? 1.898 -8.072 -3.044 1.00 65.19 213 TYR A N 1
ATOM 1675 C CA . TYR A 1 213 ? 0.659 -7.381 -2.680 1.00 65.19 213 TYR A CA 1
ATOM 1676 C C . TYR A 1 213 ? -0.229 -8.224 -1.748 1.00 65.19 213 TYR A C 1
ATOM 1678 O O . TYR A 1 213 ? -0.648 -7.741 -0.697 1.00 65.19 213 TYR A O 1
ATOM 1686 N N . ARG A 1 214 ? -0.442 -9.507 -2.065 1.00 66.62 214 ARG A N 1
ATOM 1687 C CA . ARG A 1 214 ? -1.206 -10.454 -1.237 1.00 66.62 214 ARG A CA 1
ATOM 1688 C C . ARG A 1 214 ? -0.582 -10.648 0.145 1.00 66.62 214 ARG A C 1
ATOM 1690 O O . ARG A 1 214 ? -1.317 -10.681 1.126 1.00 66.62 214 ARG A O 1
ATOM 1697 N N . LEU A 1 215 ? 0.747 -10.734 0.243 1.00 62.91 215 LEU A N 1
ATOM 1698 C CA . LEU A 1 215 ? 1.461 -10.800 1.525 1.00 62.91 215 LEU A CA 1
ATOM 1699 C C . LEU A 1 215 ? 1.232 -9.536 2.365 1.00 62.91 215 LEU A C 1
ATOM 1701 O O . LEU A 1 215 ? 0.915 -9.647 3.545 1.00 62.91 215 LEU A O 1
ATOM 1705 N N . PHE A 1 216 ? 1.309 -8.343 1.767 1.00 64.38 216 PHE A N 1
ATOM 1706 C CA . PHE A 1 216 ? 0.985 -7.096 2.469 1.00 64.38 216 PHE A CA 1
ATOM 1707 C C . PHE A 1 216 ? -0.477 -7.043 2.923 1.00 64.38 216 PHE A C 1
ATOM 1709 O O . PHE A 1 216 ? -0.753 -6.602 4.038 1.00 64.38 216 PHE A O 1
ATOM 1716 N N . CYS A 1 217 ? -1.413 -7.514 2.095 1.00 66.12 217 CYS A N 1
ATOM 1717 C CA . CYS A 1 217 ? -2.815 -7.649 2.483 1.00 66.12 217 CYS A CA 1
ATOM 1718 C C . CYS A 1 217 ? -2.987 -8.628 3.651 1.00 66.12 217 CYS A C 1
ATOM 1720 O O . CYS A 1 217 ? -3.693 -8.299 4.599 1.00 66.12 217 CYS A O 1
ATOM 1722 N N . ALA A 1 218 ? -2.309 -9.779 3.626 1.00 64.81 218 ALA A N 1
ATOM 1723 C CA . ALA A 1 218 ? -2.341 -10.762 4.706 1.00 64.81 218 ALA A CA 1
ATOM 1724 C C . ALA A 1 218 ? -1.824 -10.178 6.023 1.00 64.81 218 ALA A C 1
ATOM 1726 O O . ALA A 1 218 ? -2.486 -10.309 7.046 1.00 64.81 218 ALA A O 1
ATOM 1727 N N . VAL A 1 219 ? -0.692 -9.472 5.989 1.00 65.75 219 VAL A N 1
ATOM 1728 C CA . VAL A 1 219 ? -0.122 -8.795 7.164 1.00 65.75 219 VAL A CA 1
ATOM 1729 C C . VAL A 1 219 ? -1.068 -7.723 7.697 1.00 65.75 219 VAL A C 1
ATOM 1731 O O . VAL A 1 219 ? -1.298 -7.660 8.898 1.00 65.75 219 VAL A O 1
ATOM 1734 N N . SER A 1 220 ? -1.659 -6.913 6.813 1.00 66.94 220 SER A N 1
ATOM 1735 C CA . SER A 1 220 ? -2.634 -5.887 7.201 1.00 66.94 220 SER A CA 1
ATOM 1736 C C . SER A 1 220 ? -3.841 -6.511 7.899 1.00 66.94 220 SER A C 1
ATOM 1738 O O . SER A 1 220 ? -4.212 -6.070 8.978 1.00 66.94 220 SER A O 1
ATOM 1740 N N . VAL A 1 221 ? -4.420 -7.566 7.317 1.00 69.19 221 VAL A N 1
ATOM 1741 C CA . VAL A 1 221 ? -5.575 -8.273 7.889 1.00 69.19 221 VAL A CA 1
ATOM 1742 C C . VAL A 1 221 ? -5.220 -8.919 9.224 1.00 69.19 221 VAL A C 1
ATOM 1744 O O . VAL A 1 221 ? -5.982 -8.819 10.175 1.00 69.19 221 VAL A O 1
ATOM 1747 N N . LEU A 1 222 ? -4.048 -9.542 9.334 1.00 67.94 222 LEU A N 1
ATOM 1748 C CA . LEU A 1 222 ? -3.614 -10.182 10.573 1.00 67.94 222 LEU A CA 1
ATOM 1749 C C . LEU A 1 222 ? -3.324 -9.191 11.688 1.00 67.94 222 LEU A C 1
ATOM 1751 O O . LEU A 1 222 ? -3.718 -9.463 12.811 1.00 67.94 222 LEU A O 1
ATOM 1755 N N . ASN A 1 223 ? -2.681 -8.059 11.394 1.00 66.12 223 ASN A N 1
ATOM 1756 C CA . ASN A 1 223 ? -2.460 -7.000 12.379 1.00 66.12 223 ASN A CA 1
ATOM 1757 C C . ASN A 1 223 ? -3.795 -6.409 12.851 1.00 66.12 223 ASN A C 1
ATOM 1759 O O . ASN A 1 223 ? -4.006 -6.201 14.043 1.00 66.12 223 ASN A O 1
ATOM 1763 N N . GLN A 1 224 ? -4.729 -6.188 11.922 1.00 70.56 224 GLN A N 1
ATOM 1764 C CA . GLN A 1 224 ? -6.070 -5.698 12.241 1.00 70.56 224 GLN A CA 1
ATOM 1765 C C . GLN A 1 224 ? -6.815 -6.690 13.136 1.00 70.56 224 GLN A C 1
ATOM 1767 O O . GLN A 1 224 ? -7.378 -6.312 14.160 1.00 70.56 224 GLN A O 1
ATOM 1772 N N . LEU A 1 225 ? -6.766 -7.977 12.801 1.00 68.06 225 LEU A N 1
ATOM 1773 C CA . LEU A 1 225 ? -7.415 -9.021 13.582 1.00 68.06 225 LEU A CA 1
ATOM 1774 C C . LEU A 1 225 ? -6.678 -9.347 14.885 1.00 68.06 225 LEU A C 1
ATOM 1776 O O . LEU A 1 225 ? -7.344 -9.714 15.844 1.00 68.06 225 LEU A O 1
ATOM 1780 N N . SER A 1 226 ? -5.356 -9.169 14.977 1.00 66.19 226 SER A N 1
ATOM 1781 C CA . SER A 1 226 ? -4.595 -9.341 16.223 1.00 66.19 226 SER A CA 1
ATOM 1782 C C . SER A 1 226 ? -4.922 -8.240 17.217 1.00 66.19 226 SER A C 1
ATOM 1784 O O . SER A 1 226 ? -5.218 -8.528 18.375 1.00 66.19 226 SER A O 1
ATOM 1786 N N . LEU A 1 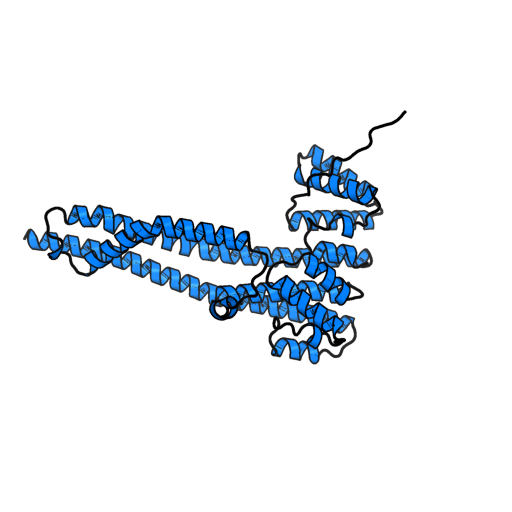227 ? -4.933 -6.985 16.751 1.00 64.62 227 LEU A N 1
ATOM 1787 C CA . LEU A 1 227 ? -5.363 -5.841 17.547 1.00 64.62 227 LEU A CA 1
ATOM 1788 C C . LEU A 1 227 ? -6.800 -6.063 18.019 1.00 64.62 227 LEU A C 1
ATOM 1790 O O . LEU A 1 227 ? -7.097 -5.935 19.202 1.00 64.62 227 LEU A O 1
ATOM 1794 N N . MET A 1 228 ? -7.689 -6.504 17.132 1.00 65.06 228 MET A N 1
ATOM 1795 C CA . MET A 1 228 ? -9.079 -6.752 17.504 1.00 65.06 228 MET A CA 1
ATOM 1796 C C . MET A 1 228 ? -9.264 -7.958 18.421 1.00 65.06 228 MET A C 1
ATOM 1798 O O . MET A 1 228 ? -10.044 -7.873 19.355 1.00 65.06 228 MET A O 1
ATOM 1802 N N . ALA A 1 229 ? -8.520 -9.045 18.250 1.00 64.19 229 ALA A N 1
ATOM 1803 C CA . ALA A 1 229 ? -8.569 -10.177 19.173 1.00 64.19 229 ALA A CA 1
ATOM 1804 C C . ALA A 1 229 ? -8.046 -9.817 20.574 1.00 64.19 229 ALA A C 1
ATOM 1806 O O . ALA A 1 229 ? -8.500 -10.385 21.565 1.00 64.19 229 ALA A O 1
ATOM 1807 N N . LYS A 1 230 ? -7.094 -8.880 20.654 1.00 64.31 230 LYS A N 1
ATOM 1808 C CA . LYS A 1 230 ? -6.512 -8.383 21.907 1.00 64.31 230 LYS A CA 1
ATOM 1809 C C . LYS A 1 230 ? -7.431 -7.396 22.629 1.00 64.31 230 LYS A C 1
ATOM 1811 O O . LYS A 1 230 ? -7.471 -7.387 23.857 1.00 64.31 230 LYS A O 1
ATOM 1816 N N . TYR A 1 231 ? -8.158 -6.572 21.877 1.00 60.09 231 TYR A N 1
ATOM 1817 C CA . TYR A 1 231 ? -8.862 -5.407 22.413 1.00 60.09 231 TYR A CA 1
ATOM 1818 C C . TYR A 1 231 ? -10.396 -5.484 22.308 1.00 60.09 231 TYR A C 1
ATOM 1820 O O . TYR A 1 231 ? -11.092 -4.909 23.143 1.00 60.09 231 TYR A O 1
ATOM 1828 N N . SER A 1 232 ? -10.956 -6.215 21.344 1.00 61.47 232 SER A N 1
ATOM 1829 C CA . SER A 1 232 ? -12.401 -6.296 21.116 1.00 61.47 232 SER A CA 1
ATOM 1830 C C . SER A 1 232 ? -13.031 -7.533 21.769 1.00 61.47 232 SER A C 1
ATOM 1832 O O . SER A 1 232 ? -12.447 -8.613 21.848 1.00 61.47 232 SER A O 1
ATOM 1834 N N . ARG A 1 233 ? -14.274 -7.380 22.248 1.00 58.06 233 ARG A N 1
ATOM 1835 C CA . ARG A 1 233 ? -15.070 -8.485 22.816 1.00 58.06 233 ARG A CA 1
ATOM 1836 C C . ARG A 1 233 ? -15.669 -9.411 21.745 1.00 58.06 233 ARG A C 1
ATOM 1838 O O . ARG A 1 233 ? -16.172 -10.473 22.090 1.00 58.06 233 ARG A O 1
ATOM 1845 N N . SER A 1 234 ? -15.665 -9.012 20.467 1.00 68.25 234 SER A N 1
ATOM 1846 C CA . SER A 1 234 ? -16.282 -9.765 19.365 1.00 68.25 234 SER A CA 1
ATOM 1847 C C . SER A 1 234 ? -15.533 -9.551 18.048 1.00 68.25 234 SER A C 1
ATOM 1849 O O . SER A 1 234 ? -15.617 -8.483 17.434 1.00 68.25 234 SER A O 1
ATOM 1851 N N . LEU A 1 235 ? -14.853 -10.602 17.583 1.00 70.06 235 LEU A N 1
ATOM 1852 C CA . LEU A 1 235 ? -14.105 -10.593 16.323 1.00 70.06 235 LEU A CA 1
ATOM 1853 C C . LEU A 1 235 ? -15.036 -10.442 15.106 1.00 70.06 235 LEU A C 1
ATOM 1855 O O . LEU A 1 235 ? -14.698 -9.735 14.162 1.00 70.06 235 LEU A O 1
ATOM 1859 N N . ALA A 1 236 ? -16.253 -10.993 15.171 1.00 72.81 236 ALA A N 1
ATOM 1860 C CA . ALA A 1 236 ? -17.268 -10.833 14.130 1.00 72.81 236 ALA A CA 1
ATOM 1861 C C . ALA A 1 236 ? -17.688 -9.362 13.943 1.00 72.81 236 ALA A C 1
ATOM 1863 O O . ALA A 1 236 ? -17.706 -8.865 12.817 1.00 72.81 236 ALA A O 1
ATOM 1864 N N . ARG A 1 237 ? -17.957 -8.626 15.035 1.00 73.12 237 ARG A N 1
ATOM 1865 C CA . ARG A 1 237 ? -18.300 -7.192 14.959 1.00 73.12 237 ARG A CA 1
ATOM 1866 C C . ARG A 1 237 ? -17.141 -6.373 14.390 1.00 73.12 237 ARG A C 1
ATOM 1868 O O . ARG A 1 237 ? -17.363 -5.518 13.535 1.00 73.12 237 ARG A O 1
ATOM 1875 N N . SER A 1 238 ? -15.913 -6.675 14.806 1.00 72.94 238 SER A N 1
ATOM 1876 C CA . SER A 1 238 ? -14.709 -6.058 14.246 1.00 72.94 238 SER A CA 1
ATOM 1877 C C . SER A 1 238 ? -14.570 -6.325 12.743 1.00 72.94 238 SER A C 1
ATOM 1879 O O . SER A 1 238 ? -14.329 -5.387 11.990 1.00 72.94 238 SER A O 1
ATOM 1881 N N . CYS A 1 239 ? -14.807 -7.556 12.274 1.00 75.56 239 CYS A N 1
ATOM 1882 C CA . CYS A 1 239 ? -14.794 -7.891 10.846 1.00 75.56 239 CYS A CA 1
ATOM 1883 C C . CYS A 1 239 ? -15.839 -7.108 10.038 1.00 75.56 239 CYS A C 1
ATOM 1885 O O . CYS A 1 239 ? -15.554 -6.711 8.910 1.00 75.56 239 CYS A O 1
ATOM 1887 N N . VAL A 1 240 ? -17.029 -6.840 10.593 1.00 80.25 240 VAL A N 1
ATOM 1888 C CA . VAL A 1 240 ? -18.045 -6.001 9.926 1.00 80.25 240 VAL A CA 1
ATOM 1889 C C . VAL A 1 240 ? -17.527 -4.577 9.722 1.00 80.25 240 VAL A C 1
ATOM 1891 O O . VAL A 1 240 ? -17.588 -4.059 8.605 1.00 80.25 240 VAL A O 1
ATOM 1894 N N . ILE A 1 241 ? -16.978 -3.964 10.775 1.00 72.44 241 ILE A N 1
ATOM 1895 C CA . ILE A 1 241 ? -16.446 -2.596 10.709 1.00 72.44 241 ILE A CA 1
ATOM 1896 C C . ILE A 1 241 ? -15.254 -2.546 9.741 1.00 72.44 241 ILE A C 1
ATOM 1898 O O . ILE A 1 241 ? -15.216 -1.686 8.860 1.00 72.44 241 ILE A O 1
ATOM 1902 N N . LEU A 1 242 ? -14.332 -3.511 9.828 1.00 77.44 242 LEU A N 1
ATOM 1903 C CA . LEU A 1 242 ? -13.175 -3.615 8.936 1.00 77.44 242 LEU A CA 1
ATOM 1904 C C . LEU A 1 242 ? -13.595 -3.824 7.474 1.00 77.44 242 LEU A C 1
ATOM 1906 O O . LEU A 1 242 ? -13.061 -3.155 6.594 1.00 77.44 242 LEU A O 1
ATOM 1910 N N . LYS A 1 243 ? -14.595 -4.670 7.189 1.00 81.50 243 LYS A N 1
ATOM 1911 C CA . LYS A 1 243 ? -15.123 -4.881 5.828 1.00 81.50 243 LYS A CA 1
ATOM 1912 C C . LYS A 1 243 ? -15.670 -3.592 5.217 1.00 81.50 243 LYS A C 1
ATOM 1914 O O . LYS A 1 243 ? -15.434 -3.338 4.036 1.00 81.50 243 LYS A O 1
ATOM 1919 N N . ASN A 1 244 ? -16.416 -2.806 5.994 1.00 75.69 244 ASN A N 1
ATOM 1920 C CA . ASN A 1 244 ? -17.056 -1.580 5.503 1.00 75.69 244 ASN A CA 1
ATOM 1921 C C . ASN A 1 244 ? -16.037 -0.531 5.047 1.00 75.69 244 ASN A C 1
ATOM 1923 O O . ASN A 1 244 ? -16.329 0.280 4.170 1.00 75.69 244 ASN A O 1
ATOM 1927 N N . HIS A 1 245 ? -14.825 -0.612 5.584 1.00 67.69 245 HIS A N 1
ATOM 1928 C CA . HIS A 1 245 ? -13.744 0.314 5.304 1.00 67.69 245 HIS A CA 1
ATOM 1929 C C . HIS A 1 245 ? -12.609 -0.287 4.456 1.00 67.69 245 HIS A C 1
ATOM 1931 O O . HIS A 1 245 ? -11.778 0.439 3.907 1.00 67.69 245 HIS A O 1
ATOM 1937 N N . ALA A 1 246 ? -12.565 -1.611 4.318 1.00 68.56 246 ALA A N 1
ATOM 1938 C CA . ALA A 1 246 ? -11.601 -2.307 3.486 1.00 68.56 246 ALA A CA 1
ATOM 1939 C C . ALA A 1 246 ? -11.904 -2.127 1.992 1.00 68.56 246 ALA A C 1
ATOM 1941 O O . ALA A 1 246 ? -13.052 -2.027 1.552 1.00 68.56 246 ALA A O 1
ATOM 1942 N N . GLN A 1 247 ? -10.847 -2.151 1.183 1.00 66.12 247 GLN A N 1
ATOM 1943 C CA . GLN A 1 247 ? -10.923 -2.110 -0.277 1.00 66.12 247 GLN A CA 1
ATOM 1944 C C . GLN A 1 247 ? -10.139 -3.283 -0.885 1.00 66.12 247 GLN A C 1
ATOM 1946 O O . GLN A 1 247 ? -9.278 -3.879 -0.232 1.00 66.12 247 GLN A O 1
ATOM 1951 N N . GLY A 1 248 ? -10.452 -3.626 -2.135 1.00 71.12 248 GLY A N 1
ATOM 1952 C CA . GLY A 1 248 ? -9.767 -4.675 -2.892 1.00 71.12 248 GLY A CA 1
ATOM 1953 C C . GLY A 1 248 ? -9.828 -6.062 -2.242 1.00 71.12 248 GLY A C 1
ATOM 1954 O O . GLY A 1 248 ? -10.871 -6.494 -1.751 1.00 71.12 248 GLY A O 1
ATOM 1955 N N . LEU A 1 249 ? -8.684 -6.751 -2.244 1.00 69.69 249 LEU A N 1
ATOM 1956 C CA . LEU A 1 249 ? -8.529 -8.130 -1.769 1.00 69.69 249 LEU A CA 1
ATOM 1957 C C . LEU A 1 249 ? -8.839 -8.289 -0.271 1.00 69.69 249 LEU A C 1
ATOM 1959 O O . LEU A 1 249 ? -9.426 -9.282 0.148 1.00 69.69 249 LEU A O 1
ATOM 1963 N N . VAL A 1 250 ? -8.514 -7.277 0.535 1.00 72.19 250 VAL A N 1
ATOM 1964 C CA . VAL A 1 250 ? -8.763 -7.282 1.986 1.00 72.19 250 VAL A CA 1
ATOM 1965 C C . VAL A 1 250 ? -10.266 -7.337 2.287 1.00 72.19 250 VAL A C 1
ATOM 1967 O O . VAL A 1 250 ? -10.697 -8.099 3.149 1.00 72.19 250 VAL A O 1
ATOM 1970 N N . LYS A 1 251 ? -11.086 -6.604 1.518 1.00 80.06 251 LYS A N 1
ATOM 1971 C CA . LYS A 1 251 ? -12.550 -6.615 1.667 1.00 80.06 251 LYS A CA 1
ATOM 1972 C C . LYS A 1 251 ? -13.145 -7.994 1.381 1.00 80.06 251 LYS A C 1
ATOM 1974 O O . LYS A 1 251 ? -14.029 -8.430 2.111 1.00 80.06 251 LYS A O 1
ATOM 1979 N N . HIS A 1 252 ? -12.652 -8.665 0.338 1.00 80.12 252 HIS A N 1
ATOM 1980 C CA . HIS A 1 252 ? -13.101 -10.008 -0.024 1.00 80.12 252 HIS A CA 1
ATOM 1981 C C . HIS A 1 252 ? -12.823 -11.007 1.104 1.00 80.12 252 HIS A C 1
ATOM 1983 O O . HIS A 1 252 ? -13.728 -11.719 1.524 1.00 80.12 252 HIS A O 1
ATOM 1989 N N . HIS A 1 253 ? -11.615 -10.997 1.672 1.00 82.12 253 HIS A N 1
ATOM 1990 C CA . HIS A 1 253 ? -11.296 -11.897 2.780 1.00 82.12 253 HIS A CA 1
ATOM 1991 C C . HIS A 1 253 ? -12.109 -11.598 4.044 1.00 82.12 253 HIS A C 1
ATOM 1993 O O . HIS A 1 253 ? -12.562 -12.541 4.684 1.00 82.12 253 HIS A O 1
ATOM 1999 N N . TYR A 1 254 ? -12.390 -10.328 4.366 1.00 83.31 254 TYR A N 1
ATOM 2000 C CA . TYR A 1 254 ? -13.314 -10.015 5.464 1.00 83.31 254 TYR A CA 1
ATOM 2001 C C . TYR A 1 254 ? -14.738 -10.498 5.208 1.00 83.31 254 TYR A C 1
ATOM 2003 O O . TYR A 1 254 ? -15.416 -10.915 6.143 1.00 83.31 254 TYR A O 1
ATOM 2011 N N . GLN A 1 255 ? -15.201 -10.459 3.959 1.00 85.31 255 GLN A N 1
ATOM 2012 C CA . GLN A 1 255 ? -16.504 -11.005 3.605 1.00 85.31 255 GLN A CA 1
ATOM 2013 C C . GLN A 1 255 ? -16.546 -12.525 3.805 1.00 85.31 255 GLN A C 1
ATOM 2015 O O . GLN A 1 255 ? -17.451 -13.000 4.481 1.00 85.31 255 GLN A O 1
ATOM 2020 N N . VAL A 1 256 ? -15.538 -13.257 3.323 1.00 84.88 256 VAL A N 1
ATOM 2021 C CA . VAL A 1 256 ? -15.440 -14.715 3.520 1.00 84.88 256 VAL A CA 1
ATOM 2022 C C . VAL A 1 256 ? -15.354 -15.074 5.008 1.00 84.88 256 VAL A C 1
ATOM 2024 O O . VAL A 1 256 ? -16.021 -15.993 5.464 1.00 84.88 256 VAL A O 1
ATOM 2027 N N . MET A 1 257 ? -14.595 -14.313 5.804 1.00 84.31 257 MET A N 1
ATOM 2028 C CA . MET A 1 257 ? -14.532 -14.515 7.259 1.00 84.31 257 MET A CA 1
ATOM 2029 C C . MET A 1 257 ? -15.899 -14.316 7.935 1.00 84.31 257 MET A C 1
ATOM 2031 O O . MET A 1 257 ? -16.239 -15.048 8.860 1.00 84.31 257 MET A O 1
ATOM 2035 N N . LEU A 1 258 ? -16.697 -13.338 7.489 1.00 85.06 258 LEU A N 1
ATOM 2036 C CA . LEU A 1 258 ? -18.057 -13.124 7.999 1.00 85.06 258 LEU A CA 1
ATOM 2037 C C . LEU A 1 258 ? -19.032 -14.219 7.552 1.00 85.06 258 LEU A C 1
ATOM 2039 O O . LEU A 1 258 ? -19.904 -14.591 8.332 1.00 85.06 258 LEU A O 1
ATOM 2043 N N . GLU A 1 259 ? -18.881 -14.743 6.336 1.00 86.56 259 GLU A N 1
ATOM 2044 C CA . GLU A 1 259 ? -19.637 -15.908 5.858 1.00 86.56 259 GLU A CA 1
ATOM 2045 C C . GLU A 1 259 ? -19.315 -17.145 6.708 1.00 86.56 259 GLU A C 1
ATOM 2047 O O . GLU A 1 259 ? -20.227 -17.846 7.141 1.00 86.56 259 GLU A O 1
ATOM 2052 N N . HIS A 1 260 ? -18.045 -17.361 7.062 1.00 85.69 260 HIS A N 1
ATOM 2053 C CA . HIS A 1 260 ? -17.658 -18.424 7.993 1.00 85.69 260 HIS A CA 1
ATOM 2054 C C . HIS A 1 260 ? -18.282 -18.234 9.384 1.00 85.69 260 HIS A C 1
ATOM 2056 O O . HIS A 1 260 ? -18.809 -19.182 9.964 1.00 85.69 260 HIS A O 1
ATOM 2062 N N . TYR A 1 261 ? -18.327 -17.007 9.903 1.00 83.19 261 TYR A N 1
ATOM 2063 C CA . TYR A 1 261 ? -19.063 -16.740 11.144 1.00 83.19 261 TYR A CA 1
ATOM 2064 C C . TYR A 1 261 ? -20.557 -17.057 11.036 1.00 83.19 261 TYR A C 1
ATOM 2066 O O . TYR A 1 261 ? -21.121 -17.636 11.963 1.00 83.19 261 TYR A O 1
ATOM 2074 N N . ALA A 1 262 ? -21.195 -16.703 9.918 1.00 84.69 262 ALA A N 1
ATOM 2075 C CA . ALA A 1 262 ? -22.607 -16.997 9.679 1.00 84.69 262 ALA A CA 1
ATOM 2076 C C . ALA A 1 262 ? -22.879 -18.509 9.579 1.00 84.69 262 ALA A C 1
ATOM 2078 O O . ALA A 1 262 ? -23.930 -18.971 10.012 1.00 84.69 262 ALA A O 1
ATOM 2079 N N . ASN A 1 263 ? -21.905 -19.278 9.084 1.00 87.12 263 ASN A N 1
ATOM 2080 C CA . ASN A 1 263 ? -21.955 -20.738 8.996 1.00 87.12 263 ASN A CA 1
ATOM 2081 C C . ASN A 1 263 ? -21.639 -21.456 10.324 1.00 87.12 263 ASN A C 1
ATOM 2083 O O . ASN A 1 263 ? -21.607 -22.683 10.361 1.00 87.12 263 ASN A O 1
ATOM 2087 N N . GLY A 1 264 ? -21.408 -20.719 11.417 1.00 80.56 264 GLY A N 1
ATOM 2088 C CA . GLY A 1 264 ? -21.231 -21.291 12.754 1.00 80.56 264 GLY A CA 1
ATOM 2089 C C . GLY A 1 264 ? -19.803 -21.723 13.099 1.00 80.56 264 GLY A C 1
ATOM 2090 O O . GLY A 1 264 ? -19.604 -22.365 14.131 1.00 80.56 264 GLY A O 1
ATOM 2091 N N . TYR A 1 265 ? -18.796 -21.360 12.296 1.00 80.44 265 TYR A N 1
ATOM 2092 C CA . TYR A 1 265 ? -17.401 -21.613 12.659 1.00 80.44 265 TYR A CA 1
ATOM 2093 C C . TYR A 1 265 ? -17.011 -20.777 13.889 1.00 80.44 265 TYR A C 1
ATOM 2095 O O . TYR A 1 265 ? -17.070 -19.545 13.877 1.00 80.44 265 TYR A O 1
ATOM 2103 N N . THR A 1 266 ? -16.606 -21.454 14.965 1.00 70.31 266 THR A N 1
ATOM 2104 C CA . THR A 1 266 ? -16.180 -20.826 16.230 1.00 70.31 266 THR A CA 1
ATOM 2105 C C . THR A 1 266 ? -14.667 -20.881 16.432 1.00 70.31 266 THR A C 1
ATOM 2107 O O . THR A 1 266 ? -14.106 -20.044 17.146 1.00 70.31 266 THR A O 1
ATOM 2110 N N . GLU A 1 267 ? -13.987 -21.824 15.773 1.00 71.12 267 GLU A N 1
ATOM 2111 C CA . GLU A 1 267 ? -12.531 -21.904 15.760 1.00 71.12 267 GLU A CA 1
ATOM 2112 C C . GLU A 1 267 ? -11.939 -20.802 14.879 1.00 71.12 267 GLU A C 1
ATOM 2114 O O . GLU A 1 267 ? -12.301 -20.618 13.715 1.00 71.12 267 GLU A O 1
ATOM 2119 N N . LEU A 1 268 ? -10.973 -20.068 15.434 1.00 72.56 268 LEU A N 1
ATOM 2120 C CA . LEU A 1 268 ? -10.327 -18.963 14.736 1.00 72.56 268 LEU A CA 1
ATOM 2121 C C . LEU A 1 268 ? -9.607 -19.425 13.463 1.00 72.56 268 LEU A C 1
ATOM 2123 O O . LEU A 1 268 ? -9.609 -18.698 12.475 1.00 72.56 268 LEU A O 1
ATOM 2127 N N . SER A 1 269 ? -8.995 -20.613 13.468 1.00 75.06 269 SER A N 1
ATOM 2128 C CA . SER A 1 269 ? -8.340 -21.177 12.282 1.00 75.06 269 SER A CA 1
ATOM 2129 C C . SER A 1 269 ? -9.313 -21.346 11.119 1.00 75.06 269 SER A C 1
ATOM 2131 O O . SER A 1 269 ? -8.951 -21.049 9.983 1.00 75.06 269 SER A O 1
ATOM 2133 N N . ASP A 1 270 ? -10.545 -21.756 11.405 1.00 79.56 270 ASP A N 1
ATOM 2134 C CA . ASP A 1 270 ? -11.552 -22.031 10.384 1.00 79.56 270 ASP A CA 1
ATOM 2135 C C . ASP A 1 270 ? -12.156 -20.730 9.858 1.00 79.56 270 ASP A C 1
ATOM 2137 O O . ASP A 1 270 ? -12.246 -20.530 8.649 1.00 79.56 270 ASP A O 1
ATOM 2141 N N . VAL A 1 271 ? -12.425 -19.772 10.751 1.00 78.56 271 VAL A N 1
ATOM 2142 C CA . VAL A 1 271 ? -12.826 -18.408 10.372 1.00 78.56 271 VAL A CA 1
ATOM 2143 C C . VAL A 1 271 ? -11.761 -17.744 9.495 1.00 78.56 271 VAL A C 1
ATOM 2145 O O . VAL A 1 271 ? -12.076 -17.097 8.498 1.00 78.56 271 VAL A O 1
ATOM 2148 N N . MET A 1 272 ? -10.483 -17.904 9.841 1.00 76.31 272 MET A N 1
ATOM 2149 C CA . MET A 1 272 ? -9.363 -17.296 9.120 1.00 76.31 272 MET A CA 1
ATOM 2150 C C . MET A 1 272 ? -9.034 -18.003 7.798 1.00 76.31 272 MET A C 1
ATOM 2152 O O . MET A 1 272 ? -8.257 -17.465 6.997 1.00 76.31 272 MET A O 1
ATOM 2156 N N . ASN A 1 273 ? -9.632 -19.171 7.535 1.00 81.69 273 ASN A N 1
ATOM 2157 C CA . ASN A 1 273 ? -9.449 -19.948 6.314 1.00 81.69 273 ASN A CA 1
ATOM 2158 C C . ASN A 1 273 ? -10.220 -19.342 5.126 1.00 81.69 273 ASN A C 1
ATOM 2160 O O . ASN A 1 273 ? -11.141 -19.921 4.554 1.00 81.69 273 ASN A O 1
ATOM 2164 N N . SER A 1 274 ? -9.816 -18.135 4.744 1.00 80.31 274 SER A N 1
ATOM 2165 C CA . SER A 1 274 ? -10.327 -17.398 3.584 1.00 80.31 274 SER A CA 1
ATOM 2166 C C . SER A 1 274 ? -9.436 -17.556 2.344 1.00 80.31 274 SER A C 1
ATOM 2168 O O . SER A 1 274 ? -9.584 -16.817 1.374 1.00 80.31 274 SER A O 1
ATOM 2170 N N . GLY A 1 275 ? -8.434 -18.442 2.394 1.00 74.50 275 GLY A N 1
ATOM 2171 C CA . GLY A 1 275 ? -7.372 -18.547 1.386 1.00 74.50 275 GLY A CA 1
ATOM 2172 C C . GLY A 1 275 ? -6.291 -17.462 1.485 1.00 74.50 275 GLY A C 1
ATOM 2173 O O . GLY A 1 275 ? -5.347 -17.458 0.695 1.00 74.50 275 GLY A O 1
ATOM 2174 N N . LEU A 1 276 ? -6.379 -16.541 2.451 1.00 74.38 276 LEU A N 1
ATOM 2175 C CA . LEU A 1 276 ? -5.358 -15.511 2.676 1.00 74.38 276 LEU A CA 1
ATOM 2176 C C . LEU A 1 276 ? -4.091 -16.076 3.336 1.00 74.38 276 LEU A C 1
ATOM 2178 O O . LEU A 1 276 ? -2.980 -15.678 2.984 1.00 74.38 276 LEU A O 1
ATOM 2182 N N . LEU A 1 277 ? -4.264 -17.011 4.272 1.00 72.44 277 LEU A N 1
ATOM 2183 C CA . LEU A 1 277 ? -3.191 -17.649 5.029 1.00 72.44 277 LEU A CA 1
ATOM 2184 C C . LEU A 1 277 ? -2.726 -18.955 4.379 1.00 72.44 277 LEU A C 1
ATOM 2186 O O . LEU A 1 277 ? -3.526 -19.716 3.844 1.00 72.44 277 LEU A O 1
ATOM 2190 N N . GLU A 1 278 ? -1.424 -19.236 4.467 1.00 73.12 278 GLU A N 1
ATOM 2191 C CA . GLU A 1 278 ? -0.873 -20.553 4.124 1.00 73.12 278 GLU A CA 1
ATOM 2192 C C . GLU A 1 278 ? -1.353 -21.618 5.123 1.00 73.12 278 GLU A C 1
ATOM 2194 O O . GLU A 1 278 ? -1.474 -21.344 6.322 1.00 73.12 278 GLU A O 1
ATOM 2199 N N . SER A 1 279 ? -1.521 -22.860 4.660 1.00 72.62 279 SER A N 1
ATOM 2200 C CA . SER A 1 279 ? -1.958 -23.994 5.487 1.00 72.62 279 SER A CA 1
ATOM 2201 C C . SER A 1 279 ? -1.072 -24.218 6.720 1.00 72.62 279 SER A C 1
ATOM 2203 O O . SER A 1 279 ? -1.575 -24.570 7.781 1.00 72.62 279 SER A O 1
ATOM 2205 N N . SER A 1 280 ? 0.233 -23.930 6.630 1.00 71.50 280 SER A N 1
ATOM 2206 C CA . SER A 1 280 ? 1.157 -24.007 7.775 1.00 71.50 280 SER A CA 1
ATOM 2207 C C . SER A 1 280 ? 0.847 -22.977 8.872 1.00 71.50 280 SER A C 1
ATOM 2209 O O . SER A 1 280 ? 1.013 -23.256 10.058 1.00 71.50 280 SER A O 1
ATOM 2211 N N . SER A 1 281 ? 0.373 -21.785 8.498 1.00 70.44 281 SER A N 1
ATOM 2212 C CA . SER A 1 281 ? -0.048 -20.743 9.441 1.00 70.44 281 SER A CA 1
ATOM 2213 C C . SER A 1 281 ? -1.407 -21.056 10.055 1.00 70.44 281 SER A C 1
ATOM 2215 O O . SER A 1 281 ? -1.583 -20.835 11.249 1.00 70.44 281 SER A O 1
ATOM 2217 N N . LEU A 1 282 ? -2.331 -21.620 9.271 1.00 76.00 282 LEU A N 1
ATOM 2218 C CA . LEU A 1 282 ? -3.616 -22.110 9.780 1.00 76.00 282 LEU A CA 1
ATOM 2219 C C . LEU A 1 282 ? -3.424 -23.269 10.762 1.00 76.00 282 LEU A C 1
ATOM 2221 O O . LEU A 1 282 ? -4.062 -23.290 11.807 1.00 76.00 282 LEU A O 1
ATOM 2225 N N . MET A 1 283 ? -2.490 -24.183 10.484 1.00 74.06 283 MET A N 1
ATOM 2226 C CA . MET A 1 283 ? -2.165 -25.273 11.402 1.00 74.06 283 MET A CA 1
ATOM 2227 C C . MET A 1 283 ? -1.588 -24.750 12.721 1.00 74.06 283 MET A C 1
ATOM 2229 O O . MET A 1 283 ? -2.035 -25.175 13.777 1.00 74.06 283 MET A O 1
ATOM 2233 N N . ARG A 1 284 ? -0.675 -23.768 12.694 1.00 73.31 284 ARG A N 1
ATOM 2234 C CA . ARG A 1 284 ? -0.192 -23.112 13.926 1.00 73.31 284 ARG A CA 1
ATOM 2235 C C . ARG A 1 284 ? -1.318 -22.441 14.720 1.00 73.31 284 ARG A C 1
ATOM 2237 O O . ARG A 1 284 ? -1.334 -22.558 15.938 1.00 73.31 284 ARG A O 1
ATOM 2244 N N . LEU A 1 285 ? -2.263 -21.783 14.040 1.00 73.25 285 LEU A N 1
ATOM 2245 C CA . LEU A 1 285 ? -3.457 -21.214 14.680 1.00 73.25 285 LEU A CA 1
ATOM 2246 C C . LEU A 1 285 ? -4.361 -22.288 15.286 1.00 73.25 285 LEU A C 1
ATOM 2248 O O . LEU A 1 285 ? -4.935 -22.063 16.340 1.00 73.25 285 LEU A O 1
ATOM 2252 N N . ARG A 1 286 ? -4.490 -23.450 14.646 1.00 75.62 286 ARG A N 1
ATOM 2253 C CA . ARG A 1 286 ? -5.328 -24.544 15.149 1.00 75.62 286 ARG A CA 1
ATOM 2254 C C . ARG A 1 286 ? -4.712 -25.243 16.358 1.00 75.62 286 ARG A C 1
ATOM 2256 O O . ARG A 1 286 ? -5.411 -25.590 17.300 1.00 75.62 286 ARG A O 1
ATOM 2263 N N . MET A 1 287 ? -3.388 -25.392 16.357 1.00 70.12 287 MET A N 1
ATOM 2264 C CA . MET A 1 287 ? -2.636 -25.938 17.493 1.00 70.12 287 MET A CA 1
ATOM 2265 C C . MET A 1 287 ? -2.621 -24.975 18.698 1.00 70.12 287 MET A C 1
ATOM 2267 O O . MET A 1 287 ? -2.291 -25.380 19.810 1.00 70.12 287 MET A O 1
ATOM 2271 N N . SER A 1 288 ? -3.029 -23.716 18.501 1.00 62.72 288 SER A N 1
ATOM 2272 C CA . SER A 1 288 ? -3.270 -22.721 19.550 1.00 62.72 288 SER A CA 1
ATOM 2273 C C . SER A 1 288 ? -4.599 -22.975 20.275 1.00 62.72 288 SER A C 1
ATOM 2275 O O . SER A 1 288 ? -5.585 -22.252 20.119 1.00 62.72 288 SER A O 1
ATOM 2277 N N . SER A 1 289 ? -4.657 -24.014 21.104 1.00 54.91 289 SER A N 1
ATOM 2278 C CA . SER A 1 289 ? -5.792 -24.231 22.014 1.00 54.91 289 SER A CA 1
ATOM 2279 C C . SER A 1 289 ? -5.489 -23.658 23.409 1.00 54.91 289 SER A C 1
ATOM 2281 O O . SER A 1 289 ? -5.307 -24.383 24.376 1.00 54.91 289 SER A O 1
ATOM 2283 N N . GLY A 1 290 ? -5.403 -22.325 23.511 1.00 58.34 290 GLY A N 1
ATOM 2284 C CA . GLY A 1 290 ? -5.145 -21.601 24.773 1.00 58.34 290 GLY A CA 1
ATOM 2285 C C . GLY A 1 290 ? -6.271 -20.647 25.199 1.00 58.34 290 GLY A C 1
ATOM 2286 O O . GLY A 1 290 ? -7.228 -20.431 24.444 1.00 58.34 290 GLY A O 1
ATOM 2287 N N . ARG A 1 291 ? -6.156 -20.053 26.400 1.00 60.03 291 ARG A N 1
ATOM 2288 C CA . ARG A 1 291 ? -7.071 -19.002 26.913 1.00 60.03 291 ARG A CA 1
ATOM 2289 C C . ARG A 1 291 ? -7.063 -17.773 25.983 1.00 60.03 291 ARG A C 1
ATOM 2291 O O . ARG A 1 291 ? -6.127 -17.557 25.219 1.00 60.03 291 ARG A O 1
ATOM 2298 N N . GLN A 1 292 ? -8.101 -16.932 26.038 1.00 58.16 292 GLN A N 1
ATOM 2299 C CA . GLN A 1 292 ? -8.292 -15.796 25.112 1.00 58.16 292 GLN A CA 1
ATOM 2300 C C . GLN A 1 292 ? -7.085 -14.834 25.030 1.00 58.16 292 GLN A C 1
ATOM 2302 O O . GLN A 1 292 ? -6.770 -14.344 23.945 1.00 58.16 292 GLN A O 1
ATOM 2307 N N . SER A 1 293 ? -6.366 -14.616 26.138 1.00 57.78 293 SER A N 1
ATOM 2308 C CA . SER A 1 293 ? -5.132 -13.817 26.163 1.00 57.78 293 SER A CA 1
ATOM 2309 C C . SER A 1 293 ? -3.997 -14.463 25.358 1.00 57.78 293 SER A C 1
ATOM 2311 O O . SER A 1 293 ? -3.367 -13.788 24.547 1.00 57.78 293 SER A O 1
ATOM 2313 N N . GLU A 1 294 ? -3.793 -15.773 25.508 1.00 64.25 294 GLU A N 1
ATOM 2314 C CA . GLU A 1 294 ? -2.775 -16.554 24.790 1.00 64.25 294 GLU A CA 1
ATOM 2315 C C . GLU A 1 294 ? -3.073 -16.603 23.287 1.00 64.25 294 GLU A C 1
ATOM 2317 O O . GLU A 1 294 ? -2.167 -16.434 22.472 1.00 64.25 294 GLU A O 1
ATOM 2322 N N . ARG A 1 295 ? -4.354 -16.720 22.906 1.00 63.97 295 ARG A N 1
ATOM 2323 C CA . ARG A 1 295 ? -4.780 -16.637 21.498 1.00 63.97 295 ARG A CA 1
ATOM 2324 C C . ARG A 1 295 ? -4.438 -15.279 20.886 1.00 63.97 295 ARG A C 1
ATOM 2326 O O . ARG A 1 295 ? -3.867 -15.232 19.803 1.00 63.97 295 ARG A O 1
ATOM 2333 N N . SER A 1 296 ? -4.736 -14.174 21.574 1.00 61.84 296 SER A N 1
ATOM 2334 C CA . SER A 1 296 ? -4.452 -12.823 21.060 1.00 61.84 296 SER A CA 1
ATOM 2335 C C . SER A 1 296 ? -2.955 -12.578 20.829 1.00 61.84 296 SER A C 1
ATOM 2337 O O . SER A 1 296 ? -2.559 -12.051 19.786 1.00 61.84 296 SER A O 1
ATOM 2339 N N . GLN A 1 297 ? -2.118 -13.038 21.762 1.00 65.31 297 GLN A N 1
ATOM 2340 C CA . GLN A 1 297 ? -0.670 -12.899 21.690 1.00 65.31 297 GLN A CA 1
ATOM 2341 C C . GLN A 1 297 ? -0.083 -13.747 20.558 1.00 65.31 297 GLN A C 1
ATOM 2343 O O . GLN A 1 297 ? 0.802 -13.288 19.843 1.00 65.31 297 GLN A O 1
ATOM 2348 N N . GLN A 1 298 ? -0.643 -14.928 20.303 1.00 67.06 298 GLN A N 1
ATOM 2349 C CA . GLN A 1 298 ? -0.206 -15.781 19.201 1.00 67.06 298 GLN A CA 1
ATOM 2350 C C . GLN A 1 298 ? -0.665 -15.282 17.825 1.00 67.06 298 GLN A C 1
ATOM 2352 O O . GLN A 1 298 ? 0.091 -15.399 16.862 1.00 67.06 298 GLN A O 1
ATOM 2357 N N . ILE A 1 299 ? -1.849 -14.667 17.703 1.00 67.06 299 ILE A N 1
ATOM 2358 C CA . ILE A 1 299 ? -2.247 -13.977 16.458 1.00 67.06 299 ILE A CA 1
ATOM 2359 C C . ILE A 1 299 ? -1.272 -12.830 16.183 1.00 67.06 299 ILE A C 1
ATOM 2361 O O . ILE A 1 299 ? -0.834 -12.663 15.047 1.00 67.06 299 ILE A O 1
ATOM 2365 N N . TYR A 1 300 ? -0.889 -12.081 17.220 1.00 66.19 300 TYR A N 1
ATOM 2366 C CA . TYR A 1 300 ? 0.099 -11.012 17.110 1.00 66.19 300 TYR A CA 1
ATOM 2367 C C . TYR A 1 300 ? 1.488 -11.541 16.713 1.00 66.19 300 TYR A C 1
ATOM 2369 O O . TYR A 1 300 ? 2.108 -11.019 15.788 1.00 66.19 300 TYR A O 1
ATOM 2377 N N . GLU A 1 301 ? 1.961 -12.630 17.321 1.00 68.31 301 GLU A N 1
ATOM 2378 C CA . GLU A 1 301 ? 3.223 -13.278 16.944 1.00 68.31 301 GLU A CA 1
ATOM 2379 C C . GLU A 1 301 ? 3.196 -13.826 15.512 1.00 68.31 301 GLU A C 1
ATOM 2381 O O . GLU A 1 301 ? 4.166 -13.674 14.766 1.00 68.31 301 GLU A O 1
ATOM 2386 N N . LEU A 1 302 ? 2.080 -14.421 15.081 1.00 65.94 302 LEU A N 1
ATOM 2387 C CA . LEU A 1 302 ? 1.887 -14.857 13.700 1.00 65.94 302 LEU A CA 1
ATOM 2388 C C . LEU A 1 302 ? 1.859 -13.677 12.729 1.00 65.94 302 LEU A C 1
ATOM 2390 O O . LEU A 1 302 ? 2.452 -13.780 11.655 1.00 65.94 302 LEU A O 1
ATOM 2394 N N . ALA A 1 303 ? 1.233 -12.560 13.103 1.00 60.97 303 ALA A N 1
ATOM 2395 C CA . ALA A 1 303 ? 1.214 -11.336 12.312 1.00 60.97 303 ALA A CA 1
ATOM 2396 C C . ALA A 1 303 ? 2.624 -10.739 12.174 1.00 60.97 303 ALA A C 1
ATOM 2398 O O . ALA A 1 303 ? 3.047 -10.420 11.061 1.00 60.97 303 ALA A O 1
ATOM 2399 N N . ILE A 1 304 ? 3.409 -10.706 13.258 1.00 66.12 304 ILE A N 1
ATOM 2400 C CA . ILE A 1 304 ? 4.822 -10.302 13.230 1.00 66.12 304 ILE A CA 1
ATOM 2401 C C . ILE A 1 304 ? 5.643 -11.245 12.349 1.00 66.12 304 ILE A C 1
ATOM 2403 O O . ILE A 1 304 ? 6.417 -10.784 11.510 1.00 66.12 304 ILE A O 1
ATOM 2407 N N . ASN A 1 305 ? 5.497 -12.559 12.511 1.00 68.56 305 ASN A N 1
ATOM 2408 C CA . ASN A 1 305 ? 6.266 -13.541 11.748 1.00 68.56 305 ASN A CA 1
ATOM 2409 C C . ASN A 1 305 ? 5.926 -13.490 10.253 1.00 68.56 305 ASN A C 1
ATOM 2411 O O . ASN A 1 305 ? 6.825 -13.550 9.412 1.00 68.56 305 ASN A O 1
ATOM 2415 N N . LEU A 1 306 ? 4.649 -13.311 9.907 1.00 63.12 306 LEU A N 1
ATOM 2416 C CA . LEU A 1 306 ? 4.218 -13.101 8.526 1.00 63.12 306 LEU A CA 1
ATOM 2417 C C . LEU A 1 306 ? 4.666 -11.743 7.985 1.00 63.12 306 LEU A C 1
ATOM 2419 O O . LEU A 1 306 ? 5.055 -11.680 6.823 1.00 63.12 306 LEU A O 1
ATOM 2423 N N . SER A 1 307 ? 4.718 -10.699 8.814 1.00 60.34 307 SER A N 1
ATOM 2424 C 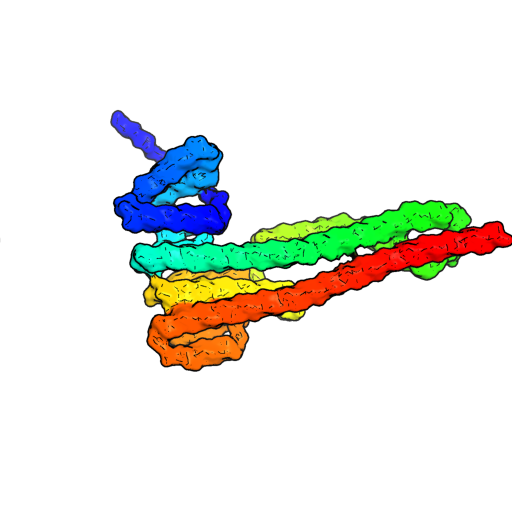CA . SER A 1 307 ? 5.292 -9.398 8.452 1.00 60.34 307 SER A CA 1
ATOM 2425 C C . SER A 1 307 ? 6.782 -9.519 8.124 1.00 60.34 307 SER A C 1
ATOM 2427 O O . SER A 1 307 ? 7.211 -9.141 7.035 1.00 60.34 307 SER A O 1
ATOM 2429 N N .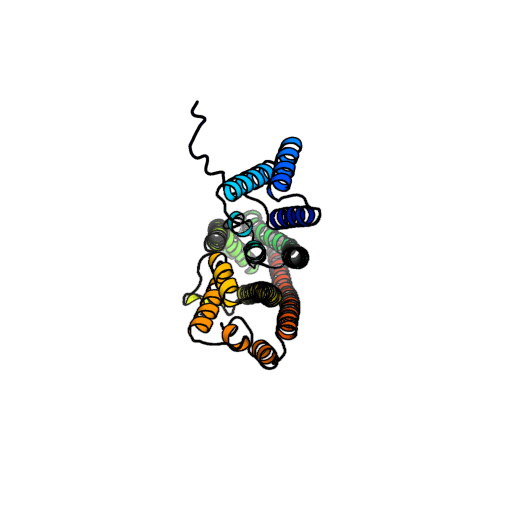 ARG A 1 308 ? 7.568 -10.183 8.983 1.00 65.56 308 ARG A N 1
ATOM 2430 C CA . ARG A 1 308 ? 8.993 -10.461 8.724 1.00 65.56 308 ARG A CA 1
ATOM 2431 C C . ARG A 1 308 ? 9.198 -11.326 7.476 1.00 65.56 308 ARG A C 1
ATOM 2433 O O . ARG A 1 308 ? 10.121 -11.075 6.701 1.00 65.56 308 ARG A O 1
ATOM 2440 N N . LYS A 1 309 ? 8.341 -12.331 7.248 1.00 64.19 309 LYS A N 1
ATOM 2441 C CA . LYS A 1 309 ? 8.367 -13.168 6.032 1.00 64.19 309 LYS A CA 1
ATOM 2442 C C . LYS A 1 309 ? 8.015 -12.347 4.785 1.00 64.19 309 LYS A C 1
ATOM 2444 O O . LYS A 1 309 ? 8.667 -12.498 3.754 1.00 64.19 309 LYS A O 1
ATOM 2449 N N . ALA A 1 310 ? 7.034 -11.450 4.872 1.00 58.28 310 ALA A N 1
ATOM 2450 C CA . ALA A 1 310 ? 6.685 -10.530 3.795 1.00 58.28 310 ALA A CA 1
ATOM 2451 C C . ALA A 1 310 ? 7.857 -9.596 3.475 1.00 58.28 310 ALA A C 1
ATOM 2453 O O . ALA A 1 310 ? 8.202 -9.439 2.305 1.00 58.28 310 ALA A O 1
ATOM 2454 N N . GLU A 1 311 ? 8.535 -9.048 4.485 1.00 61.00 311 GLU A N 1
ATOM 2455 C CA . GLU A 1 311 ? 9.730 -8.228 4.289 1.00 61.00 311 GLU A CA 1
ATOM 2456 C C . GLU A 1 311 ? 10.866 -8.989 3.599 1.00 61.00 311 GLU A C 1
ATOM 2458 O O . GLU A 1 311 ? 11.466 -8.475 2.652 1.00 61.00 311 GLU A O 1
ATOM 2463 N N . SER A 1 312 ? 11.177 -10.207 4.048 1.00 65.56 312 SER A N 1
ATOM 2464 C CA . SER A 1 312 ? 12.300 -10.980 3.507 1.00 65.56 312 SER A CA 1
ATOM 2465 C C . SER A 1 312 ? 12.046 -11.441 2.069 1.00 65.56 312 SER A C 1
ATOM 2467 O O . SER A 1 312 ? 12.926 -11.305 1.214 1.00 65.56 312 SER A O 1
ATOM 2469 N N . ILE A 1 313 ? 10.826 -11.899 1.764 1.00 62.94 313 ILE A N 1
ATOM 2470 C CA . ILE A 1 313 ? 10.412 -12.261 0.401 1.00 62.94 313 ILE A CA 1
ATOM 2471 C C . ILE A 1 313 ? 10.420 -11.026 -0.499 1.00 62.94 313 ILE A C 1
ATOM 2473 O O . ILE A 1 313 ? 10.946 -11.090 -1.613 1.00 62.94 313 ILE A O 1
ATOM 2477 N N . THR A 1 314 ? 9.899 -9.895 -0.013 1.00 59.44 314 THR A N 1
ATOM 2478 C CA . THR A 1 314 ? 9.882 -8.637 -0.771 1.00 59.44 314 THR A CA 1
ATOM 2479 C C . THR A 1 314 ? 11.300 -8.197 -1.105 1.00 59.44 314 THR A C 1
ATOM 2481 O O . THR A 1 314 ? 11.588 -7.960 -2.272 1.00 59.44 314 THR A O 1
ATOM 2484 N N . ARG A 1 315 ? 12.228 -8.181 -0.137 1.00 64.31 315 ARG A N 1
ATOM 2485 C CA . ARG A 1 315 ? 13.634 -7.810 -0.386 1.00 64.31 315 ARG A CA 1
ATOM 2486 C C . ARG A 1 315 ? 14.325 -8.761 -1.363 1.00 64.31 315 ARG A C 1
ATOM 2488 O O . ARG A 1 315 ? 15.034 -8.300 -2.254 1.00 64.31 315 ARG A O 1
ATOM 2495 N N . ARG A 1 316 ? 14.128 -10.079 -1.229 1.00 66.19 316 ARG A N 1
ATOM 2496 C CA . ARG A 1 316 ? 14.764 -11.069 -2.118 1.00 66.19 316 ARG A CA 1
ATOM 2497 C C . ARG A 1 316 ? 14.285 -10.921 -3.560 1.00 66.19 316 ARG A C 1
ATOM 2499 O O . ARG A 1 316 ? 15.099 -10.941 -4.474 1.00 66.19 316 ARG A O 1
ATOM 2506 N N . ARG A 1 317 ? 12.981 -10.736 -3.766 1.00 65.25 317 ARG A N 1
ATOM 2507 C CA . ARG A 1 317 ? 12.406 -10.566 -5.108 1.00 65.25 317 ARG A CA 1
ATOM 2508 C C . ARG A 1 317 ? 12.691 -9.198 -5.703 1.00 65.25 317 ARG A C 1
ATOM 2510 O O . ARG A 1 317 ? 12.961 -9.111 -6.893 1.00 65.25 317 ARG A O 1
ATOM 2517 N N . LEU A 1 318 ? 12.706 -8.158 -4.874 1.00 64.75 318 LEU A N 1
ATOM 2518 C CA . LEU A 1 318 ? 13.104 -6.821 -5.291 1.00 64.75 318 LEU A CA 1
ATOM 2519 C C . LEU A 1 318 ? 14.535 -6.822 -5.832 1.00 64.75 318 LEU A C 1
ATOM 2521 O O . LEU A 1 318 ? 14.770 -6.242 -6.881 1.00 64.75 318 LEU A O 1
ATOM 2525 N N . LYS A 1 319 ? 15.463 -7.552 -5.196 1.00 69.00 319 LYS A N 1
ATOM 2526 C CA . LYS A 1 319 ? 16.822 -7.732 -5.731 1.00 69.00 319 LYS A CA 1
ATOM 2527 C C . LYS A 1 319 ? 16.832 -8.385 -7.111 1.00 69.00 319 LYS A C 1
ATOM 2529 O O . LYS A 1 319 ? 17.564 -7.912 -7.967 1.00 69.00 319 LYS A O 1
ATOM 2534 N N . VAL A 1 320 ? 16.026 -9.425 -7.338 1.00 71.38 320 VAL A N 1
ATOM 2535 C CA . VAL A 1 320 ? 15.934 -10.082 -8.657 1.00 71.38 320 VAL A CA 1
ATOM 2536 C C . VAL A 1 320 ? 15.423 -9.104 -9.717 1.00 71.38 320 VAL A C 1
ATOM 2538 O O . VAL A 1 320 ? 16.025 -8.996 -10.779 1.00 71.38 320 VAL A O 1
ATOM 2541 N N . VAL A 1 321 ? 14.369 -8.341 -9.409 1.00 67.00 321 VAL A N 1
ATOM 2542 C CA . VAL A 1 321 ? 13.828 -7.313 -10.316 1.00 67.00 321 VAL A CA 1
ATOM 2543 C C . VAL A 1 321 ? 14.873 -6.232 -10.604 1.00 67.00 321 VAL A C 1
ATOM 2545 O O . VAL A 1 321 ? 15.113 -5.901 -11.761 1.00 67.00 321 VAL A O 1
ATOM 2548 N N . VAL A 1 322 ? 15.547 -5.725 -9.572 1.00 69.38 322 VAL A N 1
ATOM 2549 C CA . VAL A 1 322 ? 16.603 -4.712 -9.704 1.00 69.38 322 VAL A CA 1
ATOM 2550 C C . VAL A 1 322 ? 17.766 -5.224 -10.557 1.00 69.38 322 VAL A C 1
ATOM 2552 O O . VAL A 1 322 ? 18.197 -4.527 -11.468 1.00 69.38 322 VAL A O 1
ATOM 2555 N N . TRP A 1 323 ? 18.238 -6.451 -10.320 1.00 77.12 323 TRP A N 1
ATOM 2556 C CA . TRP A 1 323 ? 19.286 -7.068 -11.137 1.00 77.12 323 TRP A CA 1
ATOM 2557 C C . TRP A 1 323 ? 18.848 -7.246 -12.587 1.00 77.12 323 TRP A C 1
ATOM 2559 O O . TRP A 1 323 ? 19.607 -6.902 -13.482 1.00 77.12 323 TRP A O 1
ATOM 2569 N N . SER A 1 324 ? 17.613 -7.693 -12.831 1.00 74.44 324 SER A N 1
ATOM 2570 C CA . SER A 1 324 ? 17.100 -7.812 -14.199 1.00 74.44 324 SER A CA 1
ATOM 2571 C C . SER A 1 324 ? 17.046 -6.461 -14.922 1.00 74.44 324 SER A C 1
ATOM 2573 O O . SER A 1 324 ? 17.467 -6.375 -16.070 1.00 74.44 324 SER A O 1
ATOM 2575 N N . LEU A 1 325 ? 16.626 -5.389 -14.237 1.00 70.50 325 LEU A N 1
ATOM 2576 C CA . LEU A 1 325 ? 16.621 -4.024 -14.778 1.00 70.50 325 LEU A CA 1
ATOM 2577 C C . LEU A 1 325 ? 18.032 -3.541 -15.124 1.00 70.50 325 LEU A C 1
ATOM 2579 O O . LEU A 1 325 ? 18.237 -2.990 -16.204 1.00 70.50 325 LEU A O 1
ATOM 2583 N N . TYR A 1 326 ? 19.008 -3.781 -14.244 1.00 81.56 326 TYR A N 1
ATOM 2584 C CA . TYR A 1 326 ? 20.403 -3.443 -14.522 1.00 81.56 326 TYR A CA 1
ATOM 2585 C C . TYR A 1 326 ? 20.970 -4.237 -15.692 1.00 81.56 326 TYR A C 1
ATOM 2587 O O . TYR A 1 326 ? 21.593 -3.644 -16.566 1.00 81.56 326 TYR A O 1
ATOM 2595 N N . SER A 1 327 ? 20.738 -5.551 -15.737 1.00 82.12 327 SER A N 1
ATOM 2596 C CA . SER A 1 327 ? 21.212 -6.398 -16.832 1.00 82.12 327 SER A CA 1
ATOM 2597 C C . SER A 1 327 ? 20.629 -5.957 -18.173 1.00 82.12 327 SER A C 1
ATOM 2599 O O . SER A 1 327 ? 21.371 -5.852 -19.145 1.00 82.12 327 SER A O 1
ATOM 2601 N N . ILE A 1 328 ? 19.331 -5.641 -18.222 1.00 78.56 328 ILE A N 1
ATOM 2602 C CA . ILE A 1 328 ? 18.685 -5.149 -19.445 1.00 78.56 328 ILE A CA 1
ATOM 2603 C C . ILE A 1 328 ? 19.253 -3.784 -19.844 1.00 78.56 328 ILE A C 1
ATOM 2605 O O . ILE A 1 328 ? 19.602 -3.590 -21.004 1.00 78.56 328 ILE A O 1
ATOM 2609 N N . SER A 1 329 ? 19.378 -2.839 -18.909 1.00 80.69 329 SER A N 1
ATOM 2610 C CA . SER A 1 329 ? 19.902 -1.508 -19.233 1.00 80.69 329 SER A CA 1
ATOM 2611 C C . SER A 1 329 ? 21.366 -1.549 -19.681 1.00 80.69 329 SER A C 1
ATOM 2613 O O . SER A 1 329 ? 21.725 -0.886 -20.650 1.00 80.69 329 SER A O 1
ATOM 2615 N N . PHE A 1 330 ? 22.195 -2.381 -19.048 1.00 88.25 330 PHE A N 1
ATOM 2616 C CA . PHE A 1 330 ? 23.571 -2.611 -19.483 1.00 88.25 330 PHE A CA 1
ATOM 2617 C C . PHE A 1 330 ? 23.623 -3.157 -20.913 1.00 88.25 330 PHE A C 1
ATOM 2619 O O . PHE A 1 330 ? 24.376 -2.642 -21.735 1.00 88.25 330 PHE A O 1
ATOM 2626 N N . LEU A 1 331 ? 22.781 -4.145 -21.234 1.00 86.31 331 LEU A N 1
ATOM 2627 C CA . LEU A 1 331 ? 22.698 -4.715 -22.579 1.00 86.31 331 LEU A CA 1
ATOM 2628 C C . LEU A 1 331 ? 22.280 -3.655 -23.607 1.00 86.31 331 LEU A C 1
ATOM 2630 O O . LEU A 1 331 ? 22.909 -3.559 -24.657 1.00 86.31 331 LEU A O 1
ATOM 2634 N N . LEU A 1 332 ? 21.292 -2.811 -23.286 1.00 81.56 332 LEU A N 1
ATOM 2635 C CA . LEU A 1 332 ? 20.878 -1.701 -24.153 1.00 81.56 332 LEU A CA 1
ATOM 2636 C C . LEU A 1 332 ? 22.029 -0.723 -24.413 1.00 81.56 332 LEU A C 1
ATOM 2638 O O . LEU A 1 332 ? 22.283 -0.380 -25.563 1.00 81.56 332 LEU A O 1
ATOM 2642 N N . VAL A 1 333 ? 22.759 -0.311 -23.373 1.00 87.38 333 VAL A N 1
ATOM 2643 C CA . VAL A 1 333 ? 23.905 0.599 -23.527 1.00 87.38 333 VAL A CA 1
ATOM 2644 C C . VAL A 1 333 ? 24.990 -0.037 -24.397 1.00 87.38 333 VAL A C 1
ATOM 2646 O O . VAL A 1 333 ? 25.453 0.590 -25.348 1.00 87.38 333 VAL A O 1
ATOM 2649 N N . VAL A 1 334 ? 25.354 -1.296 -24.139 1.00 89.38 334 VAL A N 1
ATOM 2650 C CA 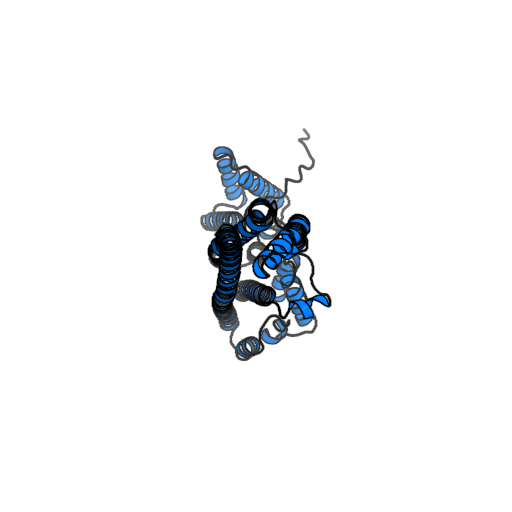. VAL A 1 334 ? 26.345 -2.013 -24.955 1.00 89.38 334 VAL A CA 1
ATOM 2651 C C . VAL A 1 334 ? 25.894 -2.099 -26.412 1.00 89.38 334 VAL A C 1
ATOM 2653 O O . VAL A 1 334 ? 26.684 -1.796 -27.300 1.00 89.38 334 VAL A O 1
ATOM 2656 N N . ALA A 1 335 ? 24.627 -2.429 -26.672 1.00 82.50 335 ALA A N 1
ATOM 2657 C CA . ALA A 1 335 ? 24.090 -2.485 -28.029 1.00 82.50 335 ALA A CA 1
ATOM 2658 C C . ALA A 1 335 ? 24.196 -1.129 -28.745 1.00 82.50 335 ALA A C 1
ATOM 2660 O O . ALA A 1 335 ? 24.629 -1.086 -29.894 1.00 82.50 335 ALA A O 1
ATOM 2661 N N . THR A 1 336 ? 23.881 -0.018 -28.064 1.00 84.88 336 THR A N 1
ATOM 2662 C CA . THR A 1 336 ? 24.029 1.324 -28.658 1.00 84.88 336 THR A CA 1
ATOM 2663 C C . THR A 1 336 ? 25.477 1.672 -28.987 1.00 84.88 336 THR A C 1
ATOM 2665 O O . THR A 1 336 ? 25.737 2.205 -30.061 1.00 84.88 336 THR A O 1
ATOM 2668 N N . VAL A 1 337 ? 26.420 1.348 -28.096 1.00 88.75 337 VAL A N 1
ATOM 2669 C CA . VAL A 1 337 ? 27.850 1.634 -28.291 1.00 88.75 337 VAL A CA 1
ATOM 2670 C C . VAL A 1 337 ? 28.442 0.766 -29.399 1.00 88.75 337 VAL A C 1
ATOM 2672 O O . VAL A 1 337 ? 29.217 1.252 -30.216 1.00 88.75 337 VAL A O 1
ATOM 2675 N N . VAL A 1 338 ? 28.074 -0.515 -29.453 1.00 87.75 338 VAL A N 1
ATOM 2676 C CA . VAL A 1 338 ? 28.534 -1.420 -30.514 1.00 87.75 338 VAL A CA 1
ATOM 2677 C C . VAL A 1 338 ? 27.984 -0.975 -31.865 1.00 87.75 338 VAL A C 1
ATOM 2679 O O . VAL A 1 338 ? 28.747 -0.933 -32.825 1.00 87.75 338 VAL A O 1
ATOM 2682 N N . ALA A 1 339 ? 26.705 -0.594 -31.940 1.00 80.81 339 ALA A N 1
ATOM 2683 C CA . ALA A 1 339 ? 26.099 -0.107 -33.175 1.00 80.81 339 ALA A CA 1
ATOM 2684 C C . ALA A 1 339 ? 26.833 1.126 -33.722 1.00 80.81 339 ALA A C 1
ATOM 2686 O O . ALA A 1 339 ? 27.187 1.146 -34.899 1.00 80.81 339 ALA A O 1
ATOM 2687 N N . THR A 1 340 ? 27.121 2.120 -32.874 1.00 83.19 340 THR A N 1
ATOM 2688 C CA . THR A 1 340 ? 27.846 3.324 -33.306 1.00 83.19 340 THR A CA 1
ATOM 2689 C C . THR A 1 340 ? 29.292 3.020 -33.693 1.00 83.19 340 THR A C 1
ATOM 2691 O O . THR A 1 340 ? 29.744 3.470 -34.746 1.00 83.19 340 THR A O 1
ATOM 2694 N N . ALA A 1 341 ? 30.014 2.221 -32.900 1.00 85.06 341 ALA A N 1
ATOM 2695 C CA . ALA A 1 341 ? 31.397 1.848 -33.195 1.00 85.06 341 ALA A CA 1
ATOM 2696 C C . ALA A 1 341 ? 31.519 1.087 -34.523 1.00 85.06 341 ALA A C 1
ATOM 2698 O O . ALA A 1 341 ? 32.393 1.396 -35.329 1.00 85.06 341 ALA A O 1
ATOM 2699 N N . GLN A 1 342 ? 30.611 0.141 -34.774 1.00 82.69 342 GLN A N 1
ATOM 2700 C CA . GLN A 1 342 ? 30.552 -0.609 -36.027 1.00 82.69 342 GLN A CA 1
ATOM 2701 C C . GLN A 1 342 ? 30.316 0.305 -37.229 1.00 82.69 342 GLN A C 1
ATOM 2703 O O . GLN A 1 342 ? 31.031 0.193 -38.221 1.00 82.69 342 GLN A O 1
ATOM 2708 N N . THR A 1 343 ? 29.372 1.245 -37.132 1.00 80.31 343 THR A N 1
ATOM 2709 C CA . THR A 1 343 ? 29.130 2.196 -38.227 1.00 80.31 343 THR A CA 1
ATOM 2710 C C . THR A 1 343 ? 30.316 3.113 -38.500 1.00 80.31 343 THR A C 1
ATOM 2712 O O . THR A 1 343 ? 30.621 3.373 -39.657 1.00 80.31 343 THR A O 1
ATOM 2715 N N . VAL A 1 344 ? 31.024 3.569 -37.461 1.00 82.81 344 VAL A N 1
ATOM 2716 C CA . VAL A 1 344 ? 32.214 4.418 -37.632 1.00 82.81 344 VAL A CA 1
ATOM 2717 C C . VAL A 1 344 ? 33.364 3.632 -38.259 1.00 82.81 344 VAL A C 1
ATOM 2719 O O . VAL A 1 344 ? 34.040 4.143 -39.145 1.00 82.81 344 VAL A O 1
ATOM 2722 N N . PHE A 1 345 ? 33.586 2.388 -37.827 1.00 82.88 345 PHE A N 1
ATOM 2723 C CA . PHE A 1 345 ? 34.639 1.547 -38.394 1.00 82.88 345 PHE A CA 1
ATOM 2724 C C . PHE A 1 345 ? 34.386 1.247 -39.876 1.00 82.88 345 PHE A C 1
ATOM 2726 O O . PHE A 1 345 ? 35.302 1.364 -40.682 1.00 82.88 345 PHE A O 1
ATOM 2733 N N . TYR A 1 346 ? 33.133 0.958 -40.239 1.00 77.81 346 TYR A N 1
ATOM 2734 C CA . TYR A 1 346 ? 32.732 0.742 -41.630 1.00 77.81 346 TYR A CA 1
ATOM 2735 C C . TYR A 1 346 ? 33.033 1.952 -42.526 1.00 77.81 346 TYR A C 1
ATOM 2737 O O . TYR A 1 346 ? 33.575 1.798 -43.616 1.00 77.81 346 TYR A O 1
ATOM 2745 N N . MET A 1 347 ? 32.760 3.169 -42.044 1.00 76.19 347 MET A N 1
ATOM 2746 C CA . MET A 1 347 ? 33.110 4.386 -42.785 1.00 76.19 347 MET A CA 1
ATOM 2747 C C . MET A 1 347 ? 34.611 4.548 -42.989 1.00 76.19 347 MET A C 1
ATOM 2749 O O . MET A 1 347 ? 35.034 4.972 -44.058 1.00 76.19 347 MET A O 1
ATOM 2753 N N . LEU A 1 348 ? 35.409 4.250 -41.959 1.00 79.19 348 LEU A N 1
ATOM 2754 C CA . LEU A 1 348 ? 36.864 4.365 -42.042 1.00 79.19 348 LEU A CA 1
ATOM 2755 C C . LEU A 1 348 ? 37.444 3.380 -43.060 1.00 79.19 348 LEU A C 1
ATOM 2757 O O . LEU A 1 348 ? 38.345 3.755 -43.801 1.00 79.19 348 LEU A O 1
ATOM 2761 N N . GLU A 1 349 ? 36.907 2.160 -43.120 1.00 78.81 349 GLU A N 1
ATOM 2762 C CA . GLU A 1 349 ? 37.329 1.127 -44.072 1.00 78.81 349 GLU A CA 1
ATOM 2763 C C . GLU A 1 349 ? 36.952 1.470 -45.522 1.00 78.81 349 GLU A C 1
ATOM 2765 O O . GLU A 1 349 ? 37.696 1.147 -46.438 1.00 78.81 349 GLU A O 1
ATOM 2770 N N . GLN A 1 350 ? 35.840 2.175 -45.750 1.00 71.38 350 GLN A N 1
ATOM 2771 C CA . GLN A 1 350 ? 35.478 2.668 -47.086 1.00 71.38 350 GLN A CA 1
ATOM 2772 C C . GLN A 1 350 ? 36.270 3.912 -47.526 1.00 71.38 350 GLN A C 1
ATOM 2774 O O . GLN A 1 350 ? 36.270 4.246 -48.711 1.00 71.38 350 GLN A O 1
ATOM 2779 N N . TRP A 1 351 ? 36.899 4.629 -46.590 1.00 68.00 351 TRP A N 1
ATOM 2780 C CA . TRP A 1 351 ? 37.713 5.819 -46.875 1.00 68.00 351 TRP A CA 1
ATOM 2781 C C . TRP A 1 351 ? 39.199 5.501 -47.116 1.00 68.00 351 TRP A C 1
ATOM 2783 O O . TRP A 1 351 ? 39.908 6.357 -47.651 1.00 68.00 351 TRP A O 1
ATOM 2793 N N . SER A 1 352 ? 39.669 4.317 -46.708 1.00 56.09 352 SER A N 1
ATOM 2794 C CA . SER A 1 352 ? 41.012 3.782 -46.994 1.00 56.09 352 SER A CA 1
ATOM 2795 C C . SER A 1 352 ? 41.040 2.998 -48.295 1.00 56.09 352 SER A C 1
ATOM 2797 O O . SER A 1 352 ? 42.030 3.149 -49.046 1.00 56.09 352 SER A O 1
#

Sequence (352 aa):
MSWWGSKQVGKVPRLTDSEQLQLALDLMNWMRQGVNVWQGLNMVLVSSRELGDAKLETASRFLLAELSEGKSLGQAFHGWANPELVVILDSGVKADNLIGAIQELERNVQLKRKLLQAIVRQLIYPISLFATSLVALWFVGTQILPRLLDGYGQAEMLPVAVAVSEMANLIQLLFVPCILLLVSLIIWVLSNRKVYTSTFHRLVSTTVFYQVYRLFCAVSVLNQLSLMAKYSRSLARSCVILKNHAQGLVKHHYQVMLEHYANGYTELSDVMNSGLLESSSLMRLRMSSGRQSERSQQIYELAINLSRKAESITRRRLKVVVWSLYSISFLLVVATVVATAQTVFYMLEQWS

pLDDT: mean 73.1, std 13.34, range [27.39, 91.31]

Radius of gyration: 28.45 Å; chains: 1; bounding box: 76×62×82 Å

Secondary structure (DSSP, 8-state):
---------PPPP---HHHHHHHHHHHHHHHHTT--HHHHHHHHHHHHHHTT-HHHHHHHHHHHHHHHTT--HHHHHTTTS-HHHHHHHHTT--HHHHHHHHHHHHHHHHHHHHHHHHHHHHHHHHHHHHHHHHHHHHHIIIIIHHHHSTTS-GGGS-HHHHHHHHHHHHHHHHHHHHHHHHHHHHHHHHH--S---STHHHHHTTSHHHHHHHHHHHHHHHHHHHHHHHH-S-HHHHHHHHHHH--HHHHHHHHHHHHHHHTT--SHHHHT-SSSS-HHHHHHHHH----HHHHHHHHHHHHHHHHHHHHHHHHHHHHHHHHHHHHHHHHHHHHHHHHHHHHHHHHHHHH-

Foldseek 3Di:
DDDDDDDPLFDQAADDQLRLLVLVLQLLVVVVVVHHSLNSLVVQLVVCVVVVPPRSNSLSVQQNVCVVVVDFSLRSCPPRYDLLLSCLSVQPFDSVCSSVLSVLVSVVVVVVVVLVVVLCVLVVVLVVLLVVLLVLLLCLLPPVLCVLCVVPDPVPADPLSVVSNVSSVVCVVCVVVVVVVVVVVVVCVVVPLADDDDPCCVVCVPPLVVVLVLLVLLLVLLSSQLSCLQGHPDSLVSLVSCLVVDTYPNNQLSVQLNVQVVVPDPQPLSSNPSVSDDPVLSVQSNVPPDDSNSSSVVSVVSSVVSVVVSSVSCVVVSVVVSVVSVVVSVVSNVSSVCSSVVSVVVVVVVVD